Protein AF-A0A4Y2WYM3-F1 (afdb_monomer_lite)

Foldseek 3Di:
DVVLLQLLVLLPDPPDDPVSVVVNVVVCVVVVHDSVVRHHPCQVVDPVVVVVDQDDPDGDPPDDDDDDDDDDDDDDDDDDDDDDDDDDDDDDDDDDDDDDDDDDDDDDDDDDDDDDDDDPPPPPDPDDDPDDPVVDDPPDLLCVVVVDDDDCPDPVCVVPVPLVVLLSVQLSVLCVVCVVVLLVVLLVVLVVVLVVVLCVVCVPPPDVVVSVVVSVVSSVVSSVVSSCVVCVVSSVVSSVVSSVVSVVVVVD

pLDDT: mean 72.1, std 24.03, range [24.64, 97.12]

InterPro domains:
  IPR024557 CCR4-NOT transcription complex subunit 1, domain 4 [PF12842] (162-250)
  IPR032191 CCR4-NOT transcription complex subunit 1, CAF1-binding domain [PF16415] (1-49)
  IPR040398 CCR4-NOT transcription complex subunit 1 [PTHR13162] (1-250)

Radius of gyration: 33.93 Å; chains: 1; bounding box: 92×71×73 Å

Sequence (252 aa):
MGIMKVLCELHKEPDLKLNLKFEIEVLCKTLNIDINEVKPSGILKDQDRMLKIDSQLSPLPKHKEQQAIGPVNIQVPPQPALSNVVPPTPNPMANNVLHEESIPTLGSPPTTLSSGQIPPLCAAAPPQPHFAYGDINIGNTSQIAQHLNINNTLPLFQTHSQLKQFVRVAIERAVQEWLAPVVERSVKISLTTCEQIIKKDFALDPEEARMRASAHHMIRSLTAGMVMITCRDPLFVSIITNLRSAFLQAMR

Secondary structure (DSSP, 8-state):
-HHHHHHHHHHH-TTS-HHHHHHHHHHHHHTT--TTTS-----TT-HHHHHTSPPSSS-----------------------------------------------------------PPP----PPPPPSS-TTS--TT-GGGGGGG----TT-HHHHH-TTHHHHHHHHHHHHHHHHHHHHHHHHHHHHHHHHHHHHHHHTTT---HHHHHHHHHHHHHHHHHHHHHHHHHHHHHHHHHHHHHHHHHHHT-

Organism: Araneus ventricosus (NCBI:txid182803)

Structure (mmCIF, N/CA/C/O backbone):
data_AF-A0A4Y2WYM3-F1
#
_entry.id   AF-A0A4Y2WYM3-F1
#
loop_
_atom_site.group_PDB
_atom_site.id
_atom_site.type_symbol
_atom_site.label_atom_id
_atom_site.label_alt_id
_atom_site.label_comp_id
_atom_site.label_asym_id
_atom_site.label_entity_id
_atom_site.label_seq_id
_atom_site.pdbx_PDB_ins_code
_atom_site.Cartn_x
_atom_site.Cartn_y
_atom_site.Cartn_z
_atom_site.occupancy
_atom_site.B_iso_or_equiv
_atom_site.auth_seq_id
_atom_site.auth_comp_id
_atom_site.auth_asym_id
_atom_site.auth_atom_id
_atom_site.pdbx_PDB_model_num
ATOM 1 N N . MET A 1 1 ? 43.125 -17.494 -3.344 1.00 68.06 1 MET A N 1
ATOM 2 C CA . MET A 1 1 ? 43.692 -16.327 -4.064 1.00 68.06 1 MET A CA 1
ATOM 3 C C . MET A 1 1 ? 43.057 -16.014 -5.427 1.00 68.06 1 MET A C 1
ATOM 5 O O . MET A 1 1 ? 43.288 -14.918 -5.913 1.00 68.06 1 MET A O 1
ATOM 9 N N . GLY A 1 2 ? 42.270 -16.897 -6.067 1.00 79.06 2 GLY A N 1
ATOM 10 C CA . GLY A 1 2 ? 41.698 -16.618 -7.402 1.00 79.06 2 GLY A CA 1
ATOM 11 C C . GLY A 1 2 ? 40.801 -15.373 -7.463 1.00 79.06 2 GLY A C 1
ATOM 12 O O . GLY A 1 2 ? 40.998 -14.525 -8.324 1.00 79.06 2 GLY A O 1
ATOM 13 N N . ILE A 1 3 ? 39.900 -15.216 -6.489 1.00 85.44 3 ILE A N 1
ATOM 14 C CA . ILE A 1 3 ? 39.003 -14.052 -6.374 1.00 85.44 3 ILE A CA 1
ATOM 15 C C . ILE A 1 3 ? 39.805 -12.751 -6.209 1.00 85.44 3 ILE A C 1
ATOM 17 O O . ILE A 1 3 ? 39.566 -11.782 -6.921 1.00 85.44 3 ILE A O 1
ATOM 21 N N . MET A 1 4 ? 40.823 -12.751 -5.341 1.00 85.81 4 MET A N 1
ATOM 22 C CA . MET A 1 4 ? 41.673 -11.575 -5.110 1.00 85.81 4 MET A CA 1
ATOM 23 C C . MET A 1 4 ? 42.429 -11.134 -6.367 1.00 85.81 4 MET A C 1
ATOM 25 O O . MET A 1 4 ? 42.561 -9.939 -6.605 1.00 85.81 4 MET A O 1
ATOM 29 N N . LYS A 1 5 ? 42.877 -12.079 -7.206 1.00 83.31 5 LYS A N 1
ATOM 30 C CA . LYS A 1 5 ? 43.527 -11.753 -8.485 1.00 83.31 5 LYS A CA 1
ATOM 31 C C . LYS A 1 5 ? 42.584 -11.033 -9.447 1.00 83.31 5 LYS A C 1
ATOM 33 O O . LYS A 1 5 ? 43.023 -10.109 -10.122 1.00 83.31 5 LYS A O 1
ATOM 38 N N . VAL A 1 6 ? 41.309 -11.429 -9.479 1.00 86.38 6 VAL A N 1
ATOM 39 C CA . VAL A 1 6 ? 40.275 -10.775 -10.299 1.00 86.38 6 VAL A CA 1
ATOM 40 C C . VAL A 1 6 ? 39.943 -9.386 -9.750 1.00 86.38 6 VAL A C 1
ATOM 42 O O . VAL A 1 6 ? 39.881 -8.435 -10.518 1.00 86.38 6 VAL A O 1
ATOM 45 N N . LEU A 1 7 ? 39.801 -9.235 -8.429 1.00 86.25 7 LEU A N 1
ATOM 46 C CA . LEU A 1 7 ? 39.540 -7.931 -7.802 1.00 86.25 7 LEU A CA 1
ATOM 47 C C . LEU A 1 7 ? 40.695 -6.937 -8.007 1.00 86.25 7 LEU A C 1
ATOM 49 O O . LEU A 1 7 ? 40.453 -5.765 -8.284 1.00 86.25 7 LEU A O 1
ATOM 53 N N . CYS A 1 8 ? 41.946 -7.401 -7.942 1.00 84.75 8 CYS A N 1
ATOM 54 C CA . CYS A 1 8 ? 43.115 -6.566 -8.238 1.00 84.75 8 CYS A CA 1
ATOM 55 C C . CYS A 1 8 ? 43.193 -6.174 -9.720 1.00 84.75 8 CYS A C 1
ATOM 57 O O . CYS A 1 8 ? 43.665 -5.089 -10.048 1.00 84.75 8 CYS A O 1
ATOM 59 N N . GLU A 1 9 ? 42.744 -7.046 -10.625 1.00 86.62 9 GLU A N 1
ATOM 60 C CA . GLU A 1 9 ? 42.629 -6.727 -12.050 1.00 86.62 9 GLU A CA 1
ATOM 61 C C . GLU A 1 9 ? 41.543 -5.672 -12.288 1.00 86.62 9 GLU A C 1
ATOM 63 O O . GLU A 1 9 ? 41.786 -4.700 -12.994 1.00 86.62 9 GLU A O 1
ATOM 68 N N . LEU A 1 10 ? 40.403 -5.794 -11.603 1.00 86.75 10 LEU A N 1
ATOM 69 C CA . LEU A 1 10 ? 39.299 -4.840 -11.678 1.00 86.75 10 LEU A CA 1
ATOM 70 C C . LEU A 1 10 ? 39.701 -3.450 -11.152 1.00 86.75 10 LEU A C 1
ATOM 72 O O . LEU A 1 10 ? 39.354 -2.442 -11.759 1.00 86.75 10 LEU A O 1
ATOM 76 N N . HIS A 1 11 ? 40.483 -3.372 -10.067 1.00 84.44 11 HIS A N 1
ATOM 77 C CA . HIS A 1 11 ? 40.998 -2.100 -9.525 1.00 84.44 11 HIS A CA 1
ATOM 78 C C . HIS A 1 11 ? 41.882 -1.328 -10.522 1.00 84.44 11 HIS A C 1
ATOM 80 O O . HIS A 1 11 ? 41.837 -0.092 -10.565 1.00 84.44 11 HIS A O 1
ATOM 86 N N . LYS A 1 12 ? 42.635 -2.052 -11.363 1.00 83.75 12 LYS A N 1
ATOM 87 C CA . LYS A 1 12 ? 43.524 -1.480 -12.386 1.00 83.75 12 LYS A CA 1
ATOM 88 C C . LYS A 1 12 ? 42.781 -0.923 -13.599 1.00 83.75 12 LYS A C 1
ATOM 90 O O . LYS A 1 12 ? 43.373 -0.138 -14.336 1.00 83.75 12 LYS A O 1
ATOM 95 N N . GLU A 1 13 ? 41.510 -1.266 -13.791 1.00 85.62 13 GLU A N 1
ATOM 96 C CA . GLU A 1 13 ? 40.728 -0.736 -14.908 1.00 85.62 13 GLU A CA 1
ATOM 97 C C . GLU A 1 13 ? 40.442 0.768 -14.717 1.00 85.62 13 GLU A C 1
ATOM 99 O O . GLU A 1 13 ? 40.006 1.195 -13.637 1.00 85.62 13 GLU A O 1
ATOM 104 N N . PRO A 1 14 ? 40.710 1.610 -15.732 1.00 78.00 14 PRO A N 1
ATOM 105 C CA . PRO A 1 14 ? 40.587 3.063 -15.615 1.00 78.00 14 PRO A CA 1
ATOM 106 C C . PRO A 1 14 ? 39.132 3.515 -15.440 1.00 78.00 14 PRO A C 1
ATOM 108 O O . PRO A 1 14 ? 38.886 4.459 -14.694 1.00 78.00 14 PRO A O 1
ATOM 111 N N . ASP A 1 15 ? 38.180 2.789 -16.029 1.00 83.12 15 ASP A N 1
ATOM 112 C CA . ASP A 1 15 ? 36.754 3.141 -16.037 1.00 83.12 15 ASP A CA 1
ATOM 113 C C . ASP A 1 15 ? 35.967 2.617 -14.820 1.00 83.12 15 ASP A C 1
ATOM 115 O O . ASP A 1 15 ? 34.750 2.796 -14.722 1.00 83.12 15 ASP A O 1
ATOM 119 N N . LEU A 1 16 ? 36.632 1.970 -13.853 1.00 88.44 16 LEU A N 1
ATOM 120 C CA . LEU A 1 16 ? 35.953 1.477 -12.656 1.00 88.44 16 LEU A CA 1
ATOM 121 C C . LEU A 1 16 ? 35.579 2.635 -11.716 1.00 88.44 16 LEU A C 1
ATOM 123 O O . LEU A 1 16 ? 36.425 3.429 -11.298 1.00 88.44 16 LEU A O 1
ATOM 127 N N . LYS A 1 17 ? 34.304 2.673 -11.309 1.00 91.69 17 LYS A N 1
ATOM 128 C CA . LYS A 1 17 ? 33.755 3.656 -10.364 1.00 91.69 17 LYS A CA 1
ATOM 129 C C . LYS A 1 17 ? 34.601 3.748 -9.090 1.00 91.69 17 LYS A C 1
ATOM 131 O O . LYS A 1 17 ? 34.866 2.737 -8.441 1.00 91.69 17 LYS A O 1
ATOM 136 N N . LEU A 1 18 ? 34.935 4.973 -8.683 1.00 88.31 18 LEU A N 1
ATOM 137 C CA . LEU A 1 18 ? 35.850 5.245 -7.567 1.00 88.31 18 LEU A CA 1
ATOM 138 C C . LEU A 1 18 ? 35.428 4.571 -6.250 1.00 88.31 18 LEU A C 1
ATOM 140 O O . LEU A 1 18 ? 36.270 4.021 -5.546 1.00 88.31 18 LEU A O 1
ATOM 144 N N . ASN A 1 19 ? 34.123 4.526 -5.962 1.00 89.19 19 ASN A N 1
ATOM 145 C CA . ASN A 1 19 ? 33.591 3.836 -4.783 1.00 89.19 19 ASN A CA 1
ATOM 146 C C . ASN A 1 19 ? 33.983 2.350 -4.764 1.00 89.19 19 ASN A C 1
ATOM 148 O O . ASN A 1 19 ? 34.338 1.824 -3.720 1.00 89.19 19 ASN A O 1
ATOM 152 N N . LEU A 1 20 ? 33.955 1.681 -5.921 1.00 91.62 20 LEU A N 1
ATOM 153 C CA . LEU A 1 20 ? 34.312 0.266 -6.024 1.00 91.62 20 LEU A CA 1
ATOM 154 C C . LEU A 1 20 ? 35.823 0.058 -5.873 1.00 91.62 20 LEU A C 1
ATOM 156 O O . LEU A 1 20 ? 36.235 -0.910 -5.241 1.00 91.62 20 LEU A O 1
ATOM 160 N N . LYS A 1 21 ? 36.654 0.980 -6.382 1.00 90.44 21 LYS A N 1
ATOM 161 C CA . LYS A 1 21 ? 38.108 0.958 -6.132 1.00 90.44 21 LYS A CA 1
ATOM 162 C C . LYS A 1 21 ? 38.415 1.060 -4.639 1.00 90.44 21 LYS A C 1
ATOM 164 O O . LYS A 1 21 ? 39.226 0.290 -4.135 1.00 90.44 21 LYS A O 1
ATOM 169 N N . PHE A 1 22 ? 37.721 1.956 -3.940 1.00 92.69 22 PHE A N 1
ATOM 170 C CA . PHE A 1 22 ? 37.874 2.133 -2.501 1.00 92.69 22 PHE A CA 1
ATOM 171 C C . PHE A 1 22 ? 37.464 0.882 -1.711 1.00 92.69 22 PHE A C 1
ATOM 173 O O . PHE A 1 22 ? 38.223 0.433 -0.859 1.00 92.69 22 PHE A O 1
ATOM 180 N N . GLU A 1 23 ? 36.317 0.274 -2.026 1.00 93.75 23 GLU A N 1
ATOM 181 C CA . GLU A 1 23 ? 35.871 -0.978 -1.391 1.00 93.75 23 GLU A CA 1
ATOM 182 C C . GLU A 1 23 ? 36.898 -2.110 -1.565 1.00 93.75 23 GLU A C 1
ATOM 184 O O . GLU A 1 23 ? 37.211 -2.825 -0.613 1.00 93.75 23 GLU A O 1
ATOM 189 N N . ILE A 1 24 ? 37.486 -2.240 -2.762 1.00 91.25 24 ILE A N 1
ATOM 190 C CA . ILE A 1 24 ? 38.537 -3.234 -3.029 1.00 91.25 24 ILE A CA 1
ATOM 191 C C . ILE A 1 24 ? 39.794 -2.944 -2.193 1.00 91.25 24 ILE A C 1
ATOM 193 O O . ILE A 1 24 ? 40.375 -3.866 -1.622 1.00 91.25 24 ILE A O 1
ATOM 197 N N . GLU A 1 25 ? 40.207 -1.680 -2.072 1.00 90.25 25 GLU A N 1
ATOM 198 C CA . GLU A 1 25 ? 41.355 -1.294 -1.242 1.00 90.25 25 GLU A CA 1
ATOM 199 C C . GLU A 1 25 ? 41.121 -1.545 0.251 1.00 90.25 25 GLU A C 1
ATOM 201 O O . GLU A 1 25 ? 42.019 -2.035 0.940 1.00 90.25 25 GLU A O 1
ATOM 206 N N . VAL A 1 26 ? 39.925 -1.232 0.755 1.00 92.88 26 VAL A N 1
ATOM 207 C CA . VAL A 1 26 ? 39.542 -1.498 2.148 1.00 92.88 26 VAL A CA 1
ATOM 208 C C . VAL A 1 26 ? 39.558 -2.999 2.417 1.00 92.88 26 VAL A C 1
ATOM 210 O O . VAL A 1 26 ? 40.165 -3.427 3.396 1.00 92.88 26 VAL A O 1
ATOM 213 N N . LEU A 1 27 ? 38.991 -3.808 1.518 1.00 89.94 27 LEU A N 1
ATOM 214 C CA . LEU A 1 27 ? 38.993 -5.265 1.635 1.00 89.94 27 LEU A CA 1
ATOM 215 C C . LEU A 1 27 ? 40.417 -5.846 1.669 1.00 89.94 27 LEU A C 1
ATOM 217 O O . LEU A 1 27 ? 40.718 -6.686 2.518 1.00 89.94 27 LEU A O 1
ATOM 221 N N . CYS A 1 28 ? 41.305 -5.385 0.783 1.00 88.19 28 CYS A N 1
ATOM 222 C CA . CYS A 1 28 ? 42.712 -5.796 0.767 1.00 88.19 28 CYS A CA 1
ATOM 223 C C . CYS A 1 28 ? 43.429 -5.433 2.079 1.00 88.19 28 CYS A C 1
ATOM 225 O O . CYS A 1 28 ? 44.138 -6.273 2.635 1.00 88.19 28 CYS A O 1
ATOM 227 N N . LYS A 1 29 ? 43.175 -4.237 2.632 1.00 89.25 29 LYS A N 1
ATOM 228 C CA . LYS A 1 29 ? 43.705 -3.816 3.942 1.00 89.25 29 LYS A CA 1
ATOM 229 C C . LYS A 1 29 ? 43.178 -4.680 5.089 1.00 89.25 29 LYS A C 1
ATOM 231 O O . LYS A 1 29 ? 43.959 -5.081 5.945 1.00 89.25 29 LYS A O 1
ATOM 236 N N . THR A 1 30 ? 41.886 -5.012 5.103 1.00 90.94 30 THR A N 1
ATOM 237 C CA . THR A 1 30 ? 41.285 -5.882 6.131 1.00 90.94 30 THR A CA 1
ATOM 238 C C . THR A 1 30 ? 41.872 -7.293 6.111 1.00 90.94 30 THR A C 1
ATOM 240 O O . THR A 1 30 ? 42.049 -7.902 7.162 1.00 90.94 30 THR A O 1
ATOM 243 N N . LEU A 1 31 ? 42.197 -7.808 4.925 1.00 87.38 31 LEU A N 1
ATOM 244 C CA . LEU A 1 31 ? 42.792 -9.134 4.747 1.00 87.38 31 LEU A CA 1
ATOM 245 C C . LEU A 1 31 ? 44.325 -9.135 4.840 1.00 87.38 31 LEU A C 1
ATOM 247 O O . LEU A 1 31 ? 44.930 -10.196 4.701 1.00 87.38 31 LEU A O 1
ATOM 251 N N . ASN A 1 32 ? 44.939 -7.973 5.090 1.00 85.94 32 ASN A N 1
ATOM 252 C CA . ASN A 1 32 ? 46.386 -7.779 5.150 1.00 85.94 32 ASN A CA 1
ATOM 253 C C . ASN A 1 32 ? 47.110 -8.255 3.870 1.00 85.94 32 ASN A C 1
ATOM 255 O O . ASN A 1 32 ? 48.142 -8.920 3.937 1.00 85.94 32 ASN A O 1
ATOM 259 N N . ILE A 1 33 ? 46.526 -7.956 2.703 1.00 85.50 33 ILE A N 1
ATOM 260 C CA . ILE A 1 33 ? 47.058 -8.286 1.374 1.00 85.50 33 ILE A CA 1
ATOM 261 C C . ILE A 1 33 ? 47.417 -6.990 0.652 1.00 85.50 33 ILE A C 1
ATOM 263 O O . ILE A 1 33 ? 46.561 -6.125 0.456 1.00 85.50 33 ILE A O 1
ATOM 267 N N . ASP A 1 34 ? 48.654 -6.889 0.173 1.00 80.38 34 ASP A N 1
ATOM 268 C CA . ASP A 1 34 ? 49.071 -5.768 -0.658 1.00 80.38 34 ASP A CA 1
ATOM 269 C C . ASP A 1 34 ? 48.528 -5.905 -2.083 1.00 80.38 34 ASP A C 1
ATOM 271 O O . ASP A 1 34 ? 48.879 -6.813 -2.841 1.00 80.38 34 ASP A O 1
ATOM 275 N N . ILE A 1 35 ? 47.697 -4.942 -2.487 1.00 79.44 35 ILE A N 1
ATOM 276 C CA . ILE A 1 35 ? 47.094 -4.881 -3.830 1.00 79.44 35 ILE A CA 1
ATOM 277 C C . ILE A 1 35 ? 48.144 -4.831 -4.956 1.00 79.44 35 ILE A C 1
ATOM 279 O O . ILE A 1 35 ? 47.883 -5.237 -6.089 1.00 79.44 35 ILE A O 1
ATOM 283 N N . ASN A 1 36 ? 49.358 -4.379 -4.631 1.00 76.88 36 ASN A N 1
ATOM 284 C CA . ASN A 1 36 ? 50.493 -4.300 -5.547 1.00 76.88 36 ASN A CA 1
ATOM 285 C C . ASN A 1 36 ? 51.240 -5.637 -5.709 1.00 76.88 36 ASN A C 1
ATOM 287 O O . ASN A 1 36 ? 51.902 -5.839 -6.726 1.00 76.88 36 ASN A O 1
ATOM 291 N N . GLU A 1 37 ? 51.130 -6.555 -4.745 1.00 77.69 37 GLU A N 1
ATOM 292 C CA . GLU A 1 37 ? 51.835 -7.845 -4.749 1.00 77.69 37 GLU A CA 1
ATOM 293 C C . GLU A 1 37 ? 51.064 -8.924 -5.536 1.00 77.69 37 GLU A C 1
ATOM 295 O O . GLU A 1 37 ? 51.632 -9.881 -6.074 1.00 77.69 37 GLU A O 1
ATOM 300 N N . VAL A 1 38 ? 49.745 -8.755 -5.671 1.00 76.31 38 VAL A N 1
ATOM 301 C CA . VAL A 1 38 ? 48.881 -9.717 -6.357 1.00 76.31 38 VAL A CA 1
ATOM 302 C C . VAL A 1 38 ? 49.035 -9.607 -7.879 1.00 76.31 38 VAL A C 1
ATOM 304 O O . VAL A 1 38 ? 48.613 -8.641 -8.521 1.00 76.31 38 VAL A O 1
ATOM 307 N N . LYS A 1 39 ? 49.597 -10.656 -8.493 1.00 72.75 39 LYS A N 1
ATOM 308 C CA . LYS A 1 39 ? 49.697 -10.770 -9.958 1.00 72.75 39 LYS A CA 1
ATOM 309 C C . LYS A 1 39 ? 48.296 -10.883 -10.597 1.00 72.75 39 LYS A C 1
ATOM 311 O O . LYS A 1 39 ? 47.583 -11.839 -10.268 1.00 72.75 39 LYS A O 1
ATOM 316 N N . PRO A 1 40 ? 47.910 -9.967 -11.512 1.00 73.31 40 PRO A N 1
ATOM 317 C CA . PRO A 1 40 ? 46.628 -10.030 -12.214 1.00 73.31 40 PRO A CA 1
ATOM 318 C C . PRO A 1 40 ? 46.583 -11.269 -13.112 1.00 73.31 40 PRO A C 1
ATOM 320 O O . PRO A 1 40 ? 47.616 -11.715 -13.613 1.00 73.31 40 PRO A O 1
ATOM 323 N N . SER A 1 41 ? 45.397 -11.852 -13.282 1.00 66.12 41 SER A N 1
ATOM 324 C CA . SER A 1 41 ? 45.252 -13.141 -13.966 1.00 66.12 41 SER A CA 1
ATOM 325 C C . SER A 1 41 ? 44.820 -13.014 -15.432 1.00 66.12 41 SER A C 1
ATOM 327 O O . SER A 1 41 ? 44.709 -14.041 -16.097 1.00 66.12 41 SER A O 1
ATOM 329 N N . GLY A 1 42 ? 44.593 -11.794 -15.932 1.00 71.62 42 GLY A N 1
ATOM 330 C CA . GLY A 1 42 ? 44.177 -11.516 -17.310 1.00 71.62 42 GLY A CA 1
ATOM 331 C C . GLY A 1 42 ? 42.760 -11.998 -17.626 1.00 71.62 42 GLY A C 1
ATOM 332 O O . GLY A 1 42 ? 42.423 -12.178 -18.792 1.00 71.62 42 GLY A O 1
ATOM 333 N N . ILE A 1 43 ? 41.951 -12.263 -16.598 1.00 76.75 43 ILE A N 1
ATOM 334 C CA . ILE A 1 43 ? 40.642 -12.911 -16.738 1.00 76.75 43 ILE A CA 1
ATOM 335 C C . ILE A 1 43 ? 39.617 -11.945 -17.336 1.00 76.75 43 ILE A C 1
ATOM 337 O O . ILE A 1 43 ? 38.721 -12.390 -18.045 1.00 76.75 43 ILE A O 1
ATOM 341 N N . LEU A 1 44 ? 39.753 -10.638 -17.093 1.00 74.12 44 LEU A N 1
ATOM 342 C CA . LEU A 1 44 ? 38.819 -9.633 -17.607 1.00 74.12 44 LEU A CA 1
ATOM 343 C C . LEU A 1 44 ? 39.006 -9.377 -19.109 1.00 74.12 44 LEU A C 1
ATOM 345 O O . LEU A 1 44 ? 38.086 -8.909 -19.771 1.00 74.12 44 LEU A O 1
ATOM 349 N N . LYS A 1 45 ? 40.186 -9.697 -19.654 1.00 75.75 45 LYS A N 1
ATOM 350 C CA . LYS A 1 45 ? 40.532 -9.482 -21.070 1.00 75.75 45 LYS A CA 1
ATOM 351 C C . LYS A 1 45 ? 40.239 -10.690 -21.961 1.00 75.75 45 LYS A C 1
ATOM 353 O O . LYS A 1 45 ? 40.324 -10.582 -23.181 1.00 75.75 45 LYS A O 1
ATOM 358 N N . ASP A 1 46 ? 39.907 -11.831 -21.366 1.00 81.88 46 ASP A N 1
ATOM 359 C CA . ASP A 1 46 ? 39.617 -13.069 -22.082 1.00 81.88 46 ASP A CA 1
ATOM 360 C C . ASP A 1 46 ? 38.126 -13.139 -22.460 1.00 81.88 46 ASP A C 1
ATOM 362 O O . ASP A 1 46 ? 37.261 -13.520 -21.665 1.00 81.88 46 ASP A O 1
ATOM 366 N N . GLN A 1 47 ? 37.826 -12.736 -23.697 1.00 69.00 47 GLN A N 1
ATOM 367 C CA . GLN A 1 47 ? 36.460 -12.667 -24.221 1.00 69.00 47 GLN A CA 1
ATOM 368 C C . GLN A 1 47 ? 35.815 -14.055 -24.391 1.00 69.00 47 GLN A C 1
ATOM 370 O O . GLN A 1 47 ? 34.608 -14.197 -24.202 1.00 69.00 47 GLN A O 1
ATOM 375 N N . ASP A 1 48 ? 36.605 -15.091 -24.688 1.00 76.06 48 ASP A N 1
ATOM 376 C CA . ASP A 1 48 ? 36.113 -16.462 -24.879 1.00 76.06 48 ASP A CA 1
ATOM 377 C C . ASP A 1 48 ? 35.664 -17.079 -23.548 1.00 76.06 48 ASP A C 1
ATOM 379 O O . ASP A 1 48 ? 34.628 -17.744 -23.457 1.00 76.06 48 ASP A O 1
ATOM 383 N N . ARG A 1 49 ? 36.393 -16.778 -22.468 1.00 76.50 49 ARG A N 1
ATOM 384 C CA . ARG A 1 49 ? 35.998 -17.184 -21.117 1.00 76.50 49 ARG A CA 1
ATOM 385 C C . ARG A 1 49 ? 34.769 -16.441 -20.621 1.00 76.50 49 ARG A C 1
ATOM 387 O O . ARG A 1 49 ? 33.944 -17.065 -19.962 1.00 76.50 49 ARG A O 1
ATOM 394 N N . MET A 1 50 ? 34.608 -15.163 -20.961 1.00 68.25 50 MET A N 1
ATOM 395 C CA . MET A 1 50 ? 33.425 -14.385 -20.581 1.00 68.25 50 MET A CA 1
ATOM 396 C C . MET A 1 50 ? 32.126 -14.998 -21.127 1.00 68.25 50 MET A C 1
ATOM 398 O O . MET A 1 50 ? 31.124 -15.039 -20.419 1.00 68.25 50 MET A O 1
ATOM 402 N N . LEU A 1 51 ? 32.161 -15.547 -22.346 1.00 74.38 51 LEU A N 1
ATOM 403 C CA . LEU A 1 51 ? 31.012 -16.200 -22.987 1.00 74.38 51 LEU A CA 1
ATOM 404 C C . LEU A 1 51 ? 30.644 -17.560 -22.366 1.00 74.38 51 LEU A C 1
ATOM 406 O O . LEU A 1 51 ? 29.523 -18.032 -22.540 1.00 74.38 51 LEU A O 1
ATOM 410 N N . LYS A 1 52 ? 31.575 -18.192 -21.641 1.00 79.56 52 LYS A N 1
ATOM 411 C CA . LYS A 1 52 ? 31.405 -19.521 -21.026 1.00 79.56 52 LYS A CA 1
ATOM 412 C C . LYS A 1 52 ? 31.001 -19.469 -19.550 1.00 79.56 52 LYS A C 1
ATOM 414 O O . LYS A 1 52 ? 30.782 -20.520 -18.954 1.00 79.56 52 LYS A O 1
ATOM 419 N N . ILE A 1 53 ? 30.946 -18.284 -18.939 1.00 80.62 53 ILE A N 1
ATOM 420 C CA . ILE A 1 53 ? 30.588 -18.137 -17.524 1.00 80.62 53 ILE A CA 1
ATOM 421 C C . ILE A 1 53 ? 29.066 -18.216 -17.374 1.00 80.62 53 ILE A C 1
ATOM 423 O O . ILE A 1 53 ? 28.333 -17.383 -17.904 1.00 80.62 53 ILE A O 1
ATOM 427 N N . ASP A 1 54 ? 28.597 -19.202 -16.606 1.00 73.94 54 ASP A N 1
ATOM 428 C CA . ASP A 1 54 ? 27.191 -19.304 -16.226 1.00 73.94 54 ASP A CA 1
ATOM 429 C C . ASP A 1 54 ? 26.788 -18.108 -15.358 1.00 73.94 54 ASP A C 1
ATOM 431 O O . ASP A 1 54 ? 27.394 -17.816 -14.322 1.00 73.94 54 ASP A O 1
ATOM 435 N N . SER A 1 55 ? 25.736 -17.411 -15.778 1.00 72.12 55 SER A N 1
ATOM 436 C CA . SER A 1 55 ? 25.251 -16.247 -15.051 1.00 72.12 55 SER A CA 1
ATOM 437 C C . SER A 1 55 ? 24.558 -16.662 -13.751 1.00 72.12 55 SER A C 1
ATOM 439 O O . SER A 1 55 ? 23.559 -17.379 -13.766 1.00 72.12 55 SER A O 1
ATOM 441 N N . GLN A 1 56 ? 25.086 -16.195 -12.617 1.00 76.25 56 GLN A N 1
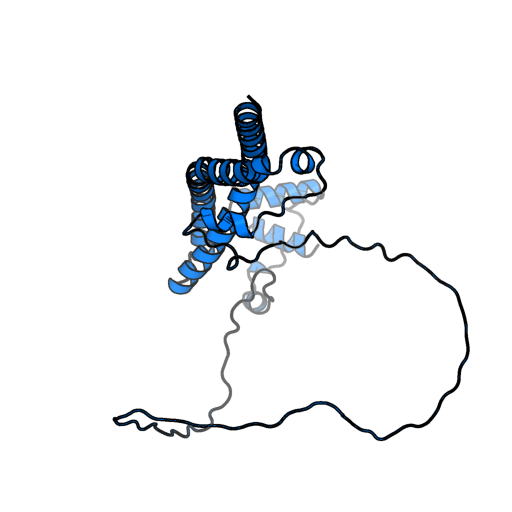ATOM 442 C CA . GLN A 1 56 ? 24.640 -16.617 -11.281 1.00 76.25 56 GLN A CA 1
ATOM 443 C C . GLN A 1 56 ? 23.579 -15.713 -10.646 1.00 76.25 56 GLN A C 1
ATOM 445 O O . GLN A 1 56 ? 22.940 -16.104 -9.675 1.00 76.25 56 GLN A O 1
ATOM 450 N N . LEU A 1 57 ? 23.385 -14.508 -11.184 1.00 68.12 57 LEU A N 1
ATOM 451 C CA . LEU A 1 57 ? 22.441 -13.520 -10.649 1.00 68.12 57 LEU A CA 1
ATOM 452 C C . LEU A 1 57 ? 21.205 -13.352 -11.551 1.00 68.12 57 LEU A C 1
ATOM 454 O O . LEU A 1 57 ? 20.184 -12.838 -11.097 1.00 68.12 57 LEU A O 1
ATOM 458 N N . SER A 1 58 ? 21.267 -13.790 -12.820 1.00 54.06 58 SER A N 1
ATOM 459 C CA . SER A 1 58 ? 20.132 -13.837 -13.767 1.00 54.06 58 SER A CA 1
ATOM 460 C C . SER A 1 58 ? 20.502 -14.684 -14.995 1.00 54.06 58 SER A C 1
ATOM 462 O O . SER A 1 58 ? 21.521 -14.379 -15.606 1.00 54.06 58 SER A O 1
ATOM 464 N N . PRO A 1 59 ? 19.740 -15.696 -15.440 1.00 52.91 59 PRO A N 1
ATOM 465 C CA . PRO A 1 59 ? 20.103 -16.428 -16.653 1.00 52.91 59 PRO A CA 1
ATOM 466 C C . PRO A 1 59 ? 20.057 -15.503 -17.883 1.00 52.91 59 PRO A C 1
ATOM 468 O O . PRO A 1 59 ? 19.019 -14.914 -18.182 1.00 52.91 59 PRO A O 1
ATOM 471 N N . LEU A 1 60 ? 21.177 -15.387 -18.607 1.00 49.22 60 LEU A N 1
ATOM 472 C CA . LEU A 1 60 ? 21.187 -14.792 -19.946 1.00 49.22 60 LEU A CA 1
ATOM 473 C C . LEU A 1 60 ? 20.337 -15.676 -20.883 1.00 49.22 60 LEU A C 1
ATOM 475 O O . LEU A 1 60 ? 20.433 -16.907 -20.796 1.00 49.22 60 LEU A O 1
ATOM 479 N N . PRO A 1 61 ? 19.534 -15.109 -21.802 1.00 46.44 61 PRO A N 1
ATOM 480 C CA . PRO A 1 61 ? 18.832 -15.898 -22.805 1.00 46.44 61 PRO A CA 1
ATOM 481 C C . PRO A 1 61 ? 19.862 -16.630 -23.669 1.00 46.44 61 PRO A C 1
ATOM 483 O O . PRO A 1 61 ? 20.651 -16.002 -24.373 1.00 46.44 61 PRO A O 1
ATOM 486 N N . LYS A 1 62 ? 19.879 -17.964 -23.610 1.00 44.09 62 LYS A N 1
ATOM 487 C CA . LYS A 1 62 ? 20.713 -18.777 -24.499 1.00 44.09 62 LYS A CA 1
ATOM 488 C C . LYS A 1 62 ? 20.284 -18.506 -25.941 1.00 44.09 62 LYS A C 1
ATOM 490 O O . LYS A 1 62 ? 19.148 -18.801 -26.312 1.00 44.09 62 LYS A O 1
ATOM 495 N N . HIS A 1 63 ? 21.197 -17.959 -26.738 1.00 41.00 63 HIS A N 1
ATOM 496 C CA . HIS A 1 63 ? 21.072 -17.896 -28.188 1.00 41.00 63 HIS A CA 1
ATOM 497 C C . HIS A 1 63 ? 20.951 -19.342 -28.695 1.00 41.00 63 HIS A C 1
ATOM 499 O O . HIS A 1 63 ? 21.886 -20.133 -28.570 1.00 41.00 63 HIS A O 1
ATOM 505 N N . LYS A 1 64 ? 19.761 -19.729 -29.173 1.00 33.28 64 LYS A N 1
ATOM 506 C CA . LYS A 1 64 ? 19.567 -20.997 -29.880 1.00 33.28 64 LYS A CA 1
ATOM 507 C C . LYS A 1 64 ? 20.229 -20.855 -31.243 1.00 33.28 64 LYS A C 1
ATOM 509 O O . LYS A 1 64 ? 19.654 -20.236 -32.133 1.00 33.28 64 LYS A O 1
ATOM 514 N N . GLU A 1 65 ? 21.410 -21.436 -31.398 1.00 32.25 65 GLU A N 1
ATOM 515 C CA . GLU A 1 65 ? 21.946 -21.718 -32.722 1.00 32.25 65 GLU A CA 1
ATOM 516 C C . GLU A 1 65 ? 21.328 -23.021 -33.255 1.00 32.25 65 GLU A C 1
ATOM 518 O O . GLU A 1 65 ? 21.206 -24.027 -32.555 1.00 32.25 65 GLU A O 1
ATOM 523 N N . GLN A 1 66 ? 20.847 -22.902 -34.487 1.00 32.53 66 GLN A N 1
ATOM 524 C CA . GLN A 1 66 ? 20.102 -23.815 -35.347 1.00 32.53 66 GLN A CA 1
ATOM 525 C C . GLN A 1 66 ? 20.502 -25.305 -35.288 1.00 32.53 66 GLN A C 1
ATOM 527 O O . GLN A 1 66 ? 21.674 -25.637 -35.438 1.00 32.53 66 GLN A O 1
ATOM 532 N N . GLN A 1 67 ? 19.512 -26.212 -35.305 1.00 28.59 67 GLN A N 1
ATOM 533 C CA . GLN A 1 67 ? 19.613 -27.433 -36.117 1.00 28.59 67 GLN A CA 1
ATOM 534 C C . GLN A 1 67 ? 18.246 -27.953 -36.606 1.00 28.59 67 GLN A C 1
ATOM 536 O O . GLN A 1 67 ? 17.339 -28.215 -35.824 1.00 28.59 67 GLN A O 1
ATOM 541 N N . ALA A 1 68 ? 18.207 -28.129 -37.931 1.00 29.84 68 ALA A N 1
ATOM 542 C CA . ALA A 1 68 ? 17.352 -28.967 -38.775 1.00 29.84 68 ALA A CA 1
ATOM 543 C C . ALA A 1 68 ? 15.883 -28.571 -39.055 1.00 29.84 68 ALA A C 1
ATOM 545 O O . ALA A 1 68 ? 15.031 -28.417 -38.189 1.00 29.84 68 ALA A O 1
ATOM 546 N N . ILE A 1 69 ? 15.636 -28.468 -40.361 1.00 35.66 69 ILE A N 1
ATOM 547 C CA . ILE A 1 69 ? 14.418 -28.118 -41.090 1.00 35.66 69 ILE A CA 1
ATOM 548 C C . ILE A 1 69 ? 13.617 -29.412 -41.335 1.00 35.66 69 ILE A C 1
ATOM 550 O O . ILE A 1 69 ? 14.203 -30.415 -41.735 1.00 35.66 69 ILE A O 1
ATOM 554 N N . GLY A 1 70 ? 12.292 -29.385 -41.159 1.00 32.00 70 GLY A N 1
ATOM 555 C CA . GLY A 1 70 ? 11.360 -30.451 -41.560 1.00 32.00 70 GLY A CA 1
ATOM 556 C C . GLY A 1 70 ? 9.972 -29.858 -41.857 1.00 32.00 70 GLY A C 1
ATOM 557 O O . GLY A 1 70 ? 9.612 -28.869 -41.219 1.00 32.00 70 GLY A O 1
ATOM 558 N N . PRO A 1 71 ? 9.227 -30.353 -42.866 1.00 35.22 71 PRO A N 1
ATOM 559 C CA . PRO A 1 71 ? 8.266 -29.536 -43.598 1.00 35.22 71 PRO A CA 1
ATOM 560 C C . PRO A 1 71 ? 6.929 -29.317 -42.883 1.00 35.22 71 PRO A C 1
ATOM 562 O O . PRO A 1 71 ? 6.375 -30.178 -42.206 1.00 35.22 71 PRO A O 1
ATOM 565 N N . VAL A 1 72 ? 6.423 -28.115 -43.134 1.00 27.53 72 VAL A N 1
ATOM 566 C CA . VAL A 1 72 ? 5.111 -27.561 -42.811 1.00 27.53 72 VAL A CA 1
ATOM 567 C C . VAL A 1 72 ? 3.996 -28.329 -43.537 1.00 27.53 72 VAL A C 1
ATOM 569 O O . VAL A 1 72 ? 4.026 -28.431 -44.761 1.00 27.53 72 VAL A O 1
ATOM 572 N N . ASN A 1 73 ? 2.977 -28.792 -42.802 1.00 28.83 73 ASN A N 1
ATOM 573 C CA . ASN A 1 73 ? 1.661 -29.117 -43.360 1.00 28.83 73 ASN A CA 1
ATOM 574 C C . ASN A 1 73 ? 0.639 -28.097 -42.833 1.00 28.83 73 ASN A C 1
ATOM 576 O O . ASN A 1 73 ? 0.379 -28.027 -41.632 1.00 28.83 73 ASN A O 1
ATOM 580 N N . ILE A 1 74 ? 0.118 -27.267 -43.737 1.00 29.89 74 ILE A N 1
ATOM 581 C CA . ILE A 1 74 ? -0.882 -26.226 -43.476 1.00 29.89 74 ILE A CA 1
ATOM 582 C C . ILE A 1 74 ? -2.263 -26.861 -43.609 1.00 29.89 74 ILE A C 1
ATOM 584 O O . ILE A 1 74 ? -2.604 -27.347 -44.685 1.00 29.89 74 ILE A O 1
ATOM 588 N N . GLN A 1 75 ? -3.088 -26.788 -42.562 1.00 29.34 75 GLN A N 1
ATOM 589 C CA . GLN A 1 75 ? -4.527 -27.006 -42.695 1.00 29.34 75 GLN A CA 1
ATOM 590 C C . GLN A 1 75 ? -5.295 -25.786 -42.177 1.00 29.34 75 GLN A C 1
ATOM 592 O O . GLN A 1 75 ? -5.177 -25.378 -41.024 1.00 29.34 75 GLN A O 1
ATOM 597 N N . VAL A 1 76 ? -6.026 -25.182 -43.112 1.00 33.81 76 VAL A N 1
ATOM 598 C CA . VAL A 1 76 ? -6.811 -23.943 -43.033 1.00 33.81 76 VAL A CA 1
ATOM 599 C C . VAL A 1 76 ? -8.144 -24.187 -42.299 1.00 33.81 76 VAL A C 1
ATOM 601 O O . VAL A 1 76 ? -8.758 -25.229 -42.532 1.00 33.81 76 VAL A O 1
ATOM 604 N N . PRO A 1 77 ? -8.646 -23.251 -41.468 1.00 33.66 77 PRO A N 1
ATOM 605 C CA . PRO A 1 77 ? -9.986 -23.328 -40.883 1.00 33.66 77 PRO A CA 1
ATOM 606 C C . PRO A 1 77 ? -11.050 -22.651 -41.772 1.00 33.66 77 PRO A C 1
ATOM 608 O O . PRO A 1 77 ? -10.784 -21.576 -42.313 1.00 33.66 77 PRO A O 1
ATOM 611 N N . PRO A 1 78 ? -12.283 -23.188 -41.850 1.00 33.84 78 PRO A N 1
ATOM 612 C CA . PRO A 1 78 ? -13.440 -22.412 -42.290 1.00 33.84 78 PRO A CA 1
ATOM 613 C C . PRO A 1 78 ? -14.519 -22.268 -41.194 1.00 33.84 78 PRO A C 1
ATOM 615 O O . PRO A 1 78 ? -14.997 -23.245 -40.626 1.00 33.84 78 PRO A O 1
ATOM 618 N N . GLN A 1 79 ? -14.936 -21.024 -40.943 1.00 33.56 79 GLN A N 1
ATOM 619 C CA . GLN A 1 79 ? -16.314 -20.639 -40.561 1.00 33.56 79 GLN A CA 1
ATOM 620 C C . GLN A 1 79 ? -17.191 -20.618 -41.845 1.00 33.56 79 GLN A C 1
ATOM 622 O O . GLN A 1 79 ? -16.571 -20.481 -42.906 1.00 33.56 79 GLN A O 1
ATOM 627 N N . PRO A 1 80 ? -18.559 -20.696 -41.843 1.00 38.34 80 PRO A N 1
ATOM 628 C CA . PRO A 1 80 ? -19.478 -19.806 -41.085 1.00 38.34 80 PRO A CA 1
ATOM 629 C C . PRO A 1 80 ? -20.932 -20.305 -40.749 1.00 38.34 80 PRO A C 1
ATOM 631 O O . PRO A 1 80 ? -21.354 -21.378 -41.158 1.00 38.34 80 PRO A O 1
ATOM 634 N N . ALA A 1 81 ? -21.702 -19.415 -40.079 1.00 26.16 81 ALA A N 1
ATOM 635 C CA . ALA A 1 81 ? -23.158 -19.116 -40.207 1.00 26.16 81 ALA A CA 1
ATOM 636 C C . ALA A 1 81 ? -24.254 -19.723 -39.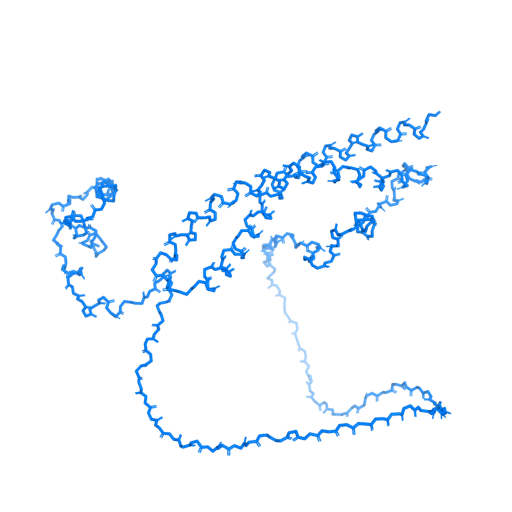263 1.00 26.16 81 ALA A C 1
ATOM 638 O O . ALA A 1 81 ? -24.615 -20.887 -39.351 1.00 26.16 81 ALA A O 1
ATOM 639 N N . LEU A 1 82 ? -24.825 -18.824 -38.428 1.00 26.88 82 LEU A N 1
ATOM 640 C CA . LEU A 1 82 ? -26.245 -18.416 -38.202 1.00 26.88 82 LEU A CA 1
ATOM 641 C C . LEU A 1 82 ? -27.422 -19.415 -37.949 1.00 26.88 82 LEU A C 1
ATOM 643 O O . LEU A 1 82 ? -27.775 -20.210 -38.811 1.00 26.88 82 LEU A O 1
ATOM 647 N N . SER A 1 83 ? -28.143 -19.140 -36.833 1.00 26.31 83 SER A N 1
ATOM 648 C CA . SER A 1 83 ? -29.626 -19.095 -36.633 1.00 26.31 83 SER A CA 1
ATOM 649 C C . SER A 1 83 ? -30.368 -20.135 -35.738 1.00 26.31 83 SER A C 1
ATOM 651 O O . SER A 1 83 ? -30.578 -21.274 -36.125 1.00 26.31 83 SER A O 1
ATOM 653 N N . ASN A 1 84 ? -30.924 -19.604 -34.624 1.00 26.09 84 ASN A N 1
ATOM 654 C CA . ASN A 1 84 ? -32.324 -19.674 -34.111 1.00 26.09 84 ASN A CA 1
ATOM 655 C C . ASN A 1 84 ? -32.927 -20.846 -33.253 1.00 26.09 84 ASN A C 1
ATOM 657 O O . ASN A 1 84 ? -33.137 -21.943 -33.744 1.00 26.09 84 ASN A O 1
ATOM 661 N N . VAL A 1 85 ? -33.422 -20.458 -32.042 1.00 30.11 85 VAL A N 1
ATOM 662 C CA . VAL A 1 85 ? -34.751 -20.734 -31.377 1.00 30.11 85 VAL A CA 1
ATOM 663 C C . VAL A 1 85 ? -34.986 -21.968 -30.432 1.00 30.11 85 VAL A C 1
ATOM 665 O O . VAL A 1 85 ? -35.181 -23.078 -30.897 1.00 30.11 85 VAL A O 1
ATOM 668 N N . VAL A 1 86 ? -35.009 -21.701 -29.097 1.00 31.80 86 VAL A N 1
ATOM 669 C CA . VAL A 1 86 ? -35.976 -21.949 -27.946 1.00 31.80 86 VAL A CA 1
ATOM 670 C C . VAL A 1 86 ? -36.803 -23.289 -27.770 1.00 31.80 86 VAL A C 1
ATOM 672 O O . VAL A 1 86 ? -37.162 -23.890 -28.774 1.00 31.80 86 VAL A O 1
ATOM 675 N N . PRO A 1 87 ? -37.147 -23.754 -26.514 1.00 43.16 87 PRO A N 1
ATOM 676 C CA . PRO A 1 87 ? -37.473 -25.154 -26.088 1.00 43.16 87 PRO A CA 1
ATOM 677 C C . PRO A 1 87 ? -38.985 -25.436 -25.772 1.00 43.16 87 PRO A C 1
ATOM 679 O O . PRO A 1 87 ? -39.786 -24.543 -26.062 1.00 43.16 87 PRO A O 1
ATOM 682 N N . PRO A 1 88 ? -39.436 -26.619 -25.225 1.00 42.94 88 PRO A N 1
ATOM 683 C CA . PRO A 1 88 ? -39.435 -26.963 -23.765 1.00 42.94 88 PRO A CA 1
ATOM 684 C C . PRO A 1 88 ? -39.328 -28.487 -23.352 1.00 42.94 88 PRO A C 1
ATOM 686 O O . PRO A 1 88 ? -39.238 -29.373 -24.192 1.00 42.94 88 PRO A O 1
ATOM 689 N N . THR A 1 89 ? -39.313 -28.733 -22.022 1.00 35.06 89 THR A N 1
ATOM 690 C CA . THR A 1 89 ? -39.230 -29.935 -21.107 1.00 35.06 89 THR A CA 1
ATOM 691 C C . THR A 1 89 ? -40.320 -31.049 -21.264 1.00 35.06 89 THR A C 1
ATOM 693 O O . THR A 1 89 ? -41.179 -30.814 -22.110 1.00 35.06 89 THR A O 1
ATOM 696 N N . PRO A 1 90 ? -40.407 -32.209 -20.505 1.00 41.47 90 PRO A N 1
ATOM 697 C CA . PRO A 1 90 ? -39.930 -32.544 -19.124 1.00 41.47 90 PRO A CA 1
ATOM 698 C C . PRO A 1 90 ? -39.458 -34.005 -18.755 1.00 41.47 90 PRO A C 1
ATOM 700 O O . PRO A 1 90 ? -39.599 -34.961 -19.507 1.00 41.47 90 PRO A O 1
ATOM 703 N N . ASN A 1 91 ? -38.927 -34.117 -17.520 1.00 33.97 91 ASN A N 1
ATOM 704 C CA . ASN A 1 91 ? -38.585 -35.257 -16.613 1.00 33.97 91 ASN A CA 1
ATOM 705 C C . ASN A 1 91 ? -39.651 -36.395 -16.460 1.00 33.97 91 ASN A C 1
ATOM 707 O O . ASN A 1 91 ? -40.797 -36.111 -16.811 1.00 33.97 91 ASN A O 1
ATOM 711 N N . PRO A 1 92 ? -39.378 -37.615 -15.874 1.00 38.88 92 PRO A N 1
ATOM 712 C CA . PRO A 1 92 ? -38.902 -37.801 -14.470 1.00 38.88 92 PRO A CA 1
ATOM 713 C C . PRO A 1 92 ? -38.082 -39.066 -14.028 1.00 38.88 92 PRO A C 1
ATOM 715 O O . PRO A 1 92 ? -38.227 -40.157 -14.557 1.00 38.88 92 PRO A O 1
ATOM 718 N N . MET A 1 93 ? -37.292 -38.865 -12.950 1.00 27.38 93 MET A N 1
ATOM 719 C CA . MET A 1 93 ? -37.129 -39.645 -11.686 1.00 27.38 93 MET A CA 1
ATOM 720 C C . MET A 1 93 ? -36.670 -41.130 -11.655 1.00 27.38 93 MET A C 1
ATOM 722 O O . MET A 1 93 ? -37.405 -42.004 -12.091 1.00 27.38 93 MET A O 1
ATOM 726 N N . ALA A 1 94 ? -35.553 -41.417 -10.949 1.00 27.64 94 ALA A N 1
ATOM 727 C CA . ALA A 1 94 ? -35.418 -42.439 -9.880 1.00 27.64 94 ALA A CA 1
ATOM 728 C C . ALA A 1 94 ? -34.008 -42.438 -9.223 1.00 27.64 94 ALA A C 1
ATOM 730 O O . ALA A 1 94 ? -33.025 -42.016 -9.822 1.00 27.64 94 ALA A O 1
ATOM 731 N N . ASN A 1 95 ? -33.970 -42.881 -7.964 1.00 27.11 95 ASN A N 1
ATOM 732 C CA . ASN A 1 95 ? -32.973 -42.677 -6.903 1.00 27.11 95 ASN A CA 1
ATOM 733 C C . ASN A 1 95 ? -31.828 -43.716 -6.813 1.00 27.11 95 ASN A C 1
ATOM 735 O O . ASN A 1 95 ? -31.962 -44.833 -7.298 1.00 27.11 95 ASN A O 1
ATOM 739 N N . ASN A 1 96 ? -30.852 -43.360 -5.956 1.00 28.08 96 ASN A N 1
ATOM 740 C CA . ASN A 1 96 ? -30.011 -44.195 -5.066 1.00 28.08 96 ASN A CA 1
ATOM 741 C C . ASN A 1 96 ? -28.775 -44.906 -5.667 1.00 28.08 96 ASN A C 1
ATOM 743 O O . ASN A 1 96 ? -28.901 -45.694 -6.587 1.00 28.08 96 ASN A O 1
ATOM 747 N N . VAL A 1 97 ? -27.532 -44.562 -5.274 1.00 27.23 97 VAL A N 1
ATOM 748 C CA . VAL A 1 97 ? -26.810 -44.779 -3.982 1.00 27.23 97 VAL A CA 1
ATOM 749 C C . VAL A 1 97 ? -26.060 -46.127 -3.965 1.00 27.23 97 VAL A C 1
ATOM 751 O O . VAL A 1 97 ? -26.690 -47.173 -3.949 1.00 27.23 97 VAL A O 1
ATOM 754 N N . LEU A 1 98 ? -24.719 -46.016 -3.890 1.00 26.38 98 LEU A N 1
ATOM 755 C CA . LEU A 1 98 ? -23.698 -46.939 -3.343 1.00 26.38 98 LEU A CA 1
ATOM 756 C C . LEU A 1 98 ? -23.599 -48.372 -3.908 1.00 26.38 98 LEU A C 1
ATOM 758 O O . LEU A 1 98 ? -24.465 -49.189 -3.638 1.00 26.38 98 LEU A O 1
ATOM 762 N N . HIS A 1 99 ? -22.470 -48.713 -4.545 1.00 30.06 99 HIS A N 1
ATOM 763 C CA . HIS A 1 99 ? -21.426 -49.609 -3.998 1.00 30.06 99 HIS A CA 1
ATOM 764 C C . HIS A 1 99 ? -20.362 -49.920 -5.069 1.00 30.06 99 HIS A C 1
ATOM 766 O O . HIS A 1 99 ? -20.686 -50.315 -6.185 1.00 30.06 99 HIS A O 1
ATOM 772 N N . GLU A 1 100 ? -19.094 -49.752 -4.700 1.00 27.52 100 GLU A N 1
ATOM 773 C CA . GLU A 1 100 ? -17.910 -50.192 -5.441 1.00 27.52 100 GLU A CA 1
ATOM 774 C C . GLU A 1 100 ? -17.474 -51.536 -4.835 1.00 27.52 100 GLU A C 1
ATOM 776 O O . GLU A 1 100 ? -17.292 -51.630 -3.620 1.00 27.52 100 GLU A O 1
ATOM 781 N N . GLU A 1 101 ? -17.373 -52.589 -5.652 1.00 24.64 101 GLU A N 1
ATOM 782 C CA . GLU A 1 101 ? -17.056 -53.954 -5.218 1.00 24.64 101 GLU A CA 1
ATOM 783 C C . GLU A 1 101 ? -15.853 -54.515 -6.004 1.00 24.64 101 GLU A C 1
ATOM 785 O O . GLU A 1 101 ? -15.951 -54.709 -7.210 1.00 24.64 101 GLU A O 1
ATOM 790 N N . SER A 1 102 ? -14.765 -54.769 -5.250 1.00 27.02 102 SER A N 1
ATOM 791 C CA . SER A 1 102 ? -13.868 -55.959 -5.206 1.00 27.02 102 SER A CA 1
ATOM 792 C C . SER A 1 102 ? -13.139 -56.415 -6.493 1.00 27.02 102 SER A C 1
ATOM 794 O O . SER A 1 102 ? -13.586 -56.156 -7.596 1.00 27.02 102 SER A O 1
ATOM 796 N N . ILE A 1 103 ? -11.980 -57.103 -6.496 1.00 29.27 103 ILE A N 1
ATOM 797 C CA . ILE A 1 103 ? -11.504 -58.325 -5.787 1.00 29.27 103 ILE A CA 1
ATOM 798 C C . ILE A 1 103 ? -9.922 -58.423 -5.961 1.00 29.27 103 ILE A C 1
ATOM 800 O O . ILE A 1 103 ? -9.391 -57.638 -6.744 1.00 29.27 103 ILE A O 1
ATOM 804 N N . PRO A 1 104 ? -9.119 -59.380 -5.400 1.00 38.47 104 PRO A N 1
ATOM 805 C CA . PRO A 1 104 ? -8.569 -59.448 -4.023 1.00 38.47 104 PRO A CA 1
ATOM 806 C C . PRO A 1 104 ? -7.066 -59.887 -3.823 1.00 38.47 104 PRO A C 1
ATOM 808 O O . PRO A 1 104 ? -6.418 -60.443 -4.702 1.00 38.47 104 PRO A O 1
ATOM 811 N N . THR A 1 105 ? -6.593 -59.679 -2.576 1.00 28.23 105 THR A N 1
ATOM 812 C CA . THR A 1 105 ? -5.636 -60.375 -1.643 1.00 28.23 105 THR A CA 1
ATOM 813 C C . THR A 1 105 ? -4.544 -61.396 -2.047 1.00 28.23 105 THR A C 1
ATOM 815 O O . THR A 1 105 ? -4.846 -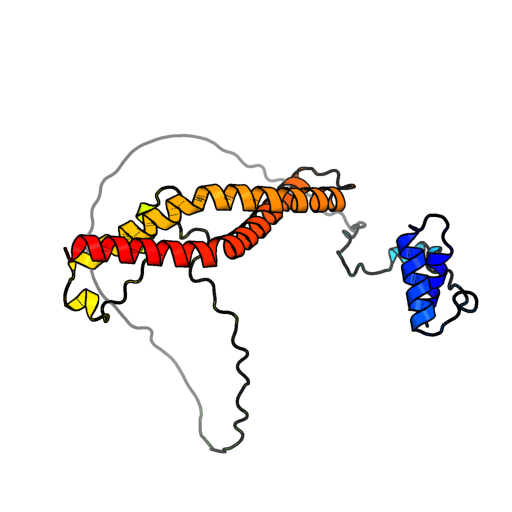62.383 -2.709 1.00 28.23 105 THR A O 1
ATOM 818 N N . LEU A 1 106 ? -3.382 -61.324 -1.346 1.00 29.95 106 LEU A N 1
ATOM 819 C CA . LEU A 1 106 ? -2.811 -62.413 -0.497 1.00 29.95 106 LEU A CA 1
ATOM 820 C C . LEU A 1 106 ? -1.598 -61.974 0.386 1.00 29.95 106 LEU A C 1
ATOM 822 O O . LEU A 1 106 ? -0.600 -61.501 -0.144 1.00 29.95 106 LEU A O 1
ATOM 826 N N . GLY A 1 107 ? -1.659 -62.234 1.709 1.00 28.89 107 GLY A N 1
ATOM 827 C CA . GLY A 1 107 ? -0.494 -62.556 2.573 1.00 28.89 107 GLY A CA 1
ATOM 828 C C . GLY A 1 107 ? -0.031 -61.545 3.651 1.00 28.89 107 GLY A C 1
ATOM 829 O O . GLY A 1 107 ? 0.511 -60.497 3.331 1.00 28.89 107 GLY A O 1
ATOM 830 N N . SER A 1 108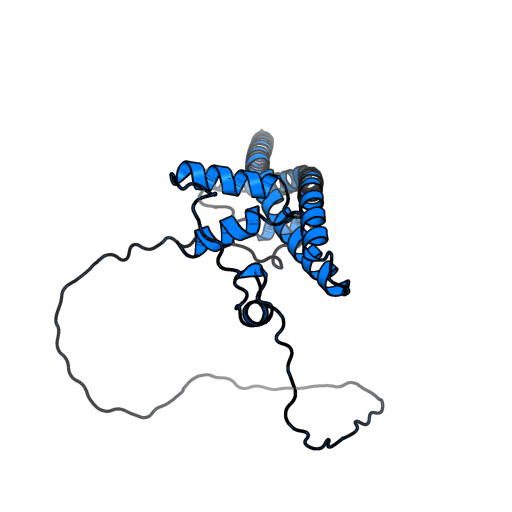 ? -0.142 -61.911 4.936 1.00 32.09 108 SER A N 1
ATOM 831 C CA . SER A 1 108 ? 0.526 -61.321 6.131 1.00 32.09 108 SER A CA 1
ATOM 832 C C . SER A 1 108 ? 1.319 -62.448 6.862 1.00 32.09 108 SER A C 1
ATOM 834 O O . SER A 1 108 ? 1.109 -63.598 6.456 1.00 32.09 108 SER A O 1
ATOM 836 N N . PRO A 1 109 ? 2.220 -62.245 7.876 1.00 39.81 109 PRO A N 1
ATOM 837 C CA . PRO A 1 109 ? 1.893 -61.640 9.187 1.00 39.81 109 PRO A CA 1
ATOM 838 C C . PRO A 1 109 ? 3.129 -60.941 9.890 1.00 39.81 109 PRO A C 1
ATOM 840 O O . PRO A 1 109 ? 3.962 -60.406 9.162 1.00 39.81 109 PRO A O 1
ATOM 843 N N . PRO A 1 110 ? 3.262 -60.787 11.240 1.00 46.66 110 PRO A N 1
ATOM 844 C CA . PRO A 1 110 ? 3.668 -59.529 11.905 1.00 46.66 110 PRO A CA 1
ATOM 845 C C . PRO A 1 110 ? 5.082 -59.598 12.539 1.00 46.66 110 PRO A C 1
ATOM 847 O O . PRO A 1 110 ? 5.669 -60.669 12.535 1.00 46.66 110 PRO A O 1
ATOM 850 N N . THR A 1 111 ? 5.634 -58.509 13.112 1.00 30.52 111 THR A N 1
ATOM 851 C CA . THR A 1 111 ? 6.422 -58.487 14.383 1.00 30.52 111 THR A CA 1
ATOM 852 C C . THR A 1 111 ? 6.825 -57.047 14.763 1.00 30.52 111 THR A C 1
ATOM 854 O O . THR A 1 111 ? 7.297 -56.259 13.952 1.00 30.52 111 THR A O 1
ATOM 857 N N . THR A 1 112 ? 6.611 -56.742 16.039 1.00 33.03 112 THR A N 1
ATOM 858 C CA . THR A 1 112 ? 6.967 -55.567 16.845 1.00 33.03 112 THR A CA 1
ATOM 859 C C . THR A 1 112 ? 8.473 -55.306 16.953 1.00 33.03 112 THR A C 1
ATOM 861 O O . THR A 1 112 ? 9.186 -56.264 17.205 1.00 33.03 112 THR A O 1
ATOM 864 N N . LEU A 1 113 ? 8.938 -54.047 16.950 1.00 35.19 113 LEU A N 1
ATOM 865 C CA . LEU A 1 113 ? 10.050 -53.573 17.798 1.00 35.19 113 LEU A CA 1
ATOM 866 C C . LEU A 1 113 ? 10.064 -52.033 17.887 1.00 35.19 113 LEU A C 1
ATOM 868 O O . LEU A 1 113 ? 9.763 -51.312 16.941 1.00 35.19 113 LEU A O 1
ATOM 872 N N . SER A 1 114 ? 10.378 -51.570 19.088 1.00 30.53 114 SER A N 1
ATOM 873 C CA . SER A 1 114 ? 10.287 -50.222 19.643 1.00 30.53 114 SER A CA 1
ATOM 874 C C . SER A 1 114 ? 11.584 -49.403 19.549 1.00 30.53 114 SER A C 1
ATOM 876 O O . SER A 1 114 ? 12.670 -49.974 19.557 1.00 30.53 114 SER A O 1
ATOM 878 N N . SER A 1 115 ? 11.422 -48.080 19.717 1.00 31.00 115 SER A N 1
ATOM 879 C CA . SER A 1 115 ? 12.342 -47.107 20.351 1.00 31.00 115 SER A CA 1
ATOM 880 C C . SER A 1 115 ? 13.097 -46.133 19.431 1.00 31.00 115 SER A C 1
ATOM 882 O O . SER A 1 115 ? 13.811 -46.538 18.521 1.00 31.00 115 SER A O 1
ATOM 884 N N . GLY A 1 116 ? 12.961 -44.830 19.731 1.00 31.19 116 GLY A N 1
ATOM 885 C CA . GLY A 1 116 ? 13.759 -43.750 19.135 1.00 31.19 116 GLY A CA 1
ATOM 886 C C . GLY A 1 116 ? 13.011 -42.451 18.805 1.00 31.19 116 GLY A C 1
ATOM 887 O O . GLY A 1 116 ? 13.179 -41.928 17.708 1.00 31.19 116 GLY A O 1
ATOM 888 N N . GLN A 1 117 ? 12.183 -41.916 19.711 1.00 34.28 117 GLN A N 1
ATOM 889 C CA . GLN A 1 117 ? 11.635 -40.558 19.574 1.00 34.28 117 GLN A CA 1
ATOM 890 C C . GLN A 1 117 ? 12.762 -39.520 19.691 1.00 34.28 117 GLN A C 1
ATOM 892 O O . GLN A 1 117 ? 13.258 -39.243 20.780 1.00 34.28 117 GLN A O 1
ATOM 897 N N . ILE A 1 118 ? 13.124 -38.916 18.563 1.00 40.47 118 ILE A N 1
ATOM 898 C CA . ILE A 1 118 ? 13.720 -37.582 18.506 1.00 40.47 118 ILE A CA 1
ATOM 899 C C . ILE A 1 118 ? 12.539 -36.655 18.187 1.00 40.47 118 ILE A C 1
ATOM 901 O O . ILE A 1 118 ? 11.861 -36.896 17.184 1.00 40.47 118 ILE A O 1
ATOM 905 N N . PRO A 1 119 ? 12.212 -35.646 19.013 1.00 42.75 119 PRO A N 1
ATOM 906 C CA . PRO A 1 119 ? 11.174 -34.698 18.644 1.00 42.75 119 PRO A CA 1
ATOM 907 C C . PRO A 1 119 ? 11.622 -33.984 17.362 1.00 42.75 119 PRO A C 1
ATOM 909 O O . PRO A 1 119 ? 12.737 -33.452 17.343 1.00 42.75 119 PRO A O 1
ATOM 912 N N . PRO A 1 120 ? 10.812 -33.935 16.289 1.00 42.03 120 PRO A N 1
ATOM 913 C CA . PRO A 1 120 ? 11.086 -32.978 15.239 1.00 42.03 120 PRO A CA 1
ATOM 914 C C . PRO A 1 120 ? 10.962 -31.599 15.886 1.00 42.03 120 PRO A C 1
ATOM 916 O O . PRO A 1 120 ? 9.918 -31.259 16.449 1.00 42.03 120 PRO A O 1
ATOM 919 N N . LEU A 1 121 ? 12.035 -30.805 15.838 1.00 42.12 121 LEU A N 1
ATOM 920 C CA . LEU A 1 121 ? 11.898 -29.358 15.918 1.00 42.12 121 LEU A CA 1
ATOM 921 C C . LEU A 1 121 ? 10.950 -28.978 14.778 1.00 42.12 121 LEU A C 1
ATOM 923 O O . LEU A 1 121 ? 11.361 -28.853 13.625 1.00 42.12 121 LEU A O 1
ATOM 927 N N . CYS A 1 122 ? 9.663 -28.864 15.095 1.00 45.06 122 CYS A N 1
ATOM 928 C CA . CYS A 1 122 ? 8.687 -28.259 14.217 1.00 45.06 122 CYS A CA 1
ATOM 929 C C . CYS A 1 122 ? 9.133 -26.813 14.032 1.00 45.06 122 CYS A C 1
ATOM 931 O O . CYS A 1 122 ? 8.897 -25.959 14.886 1.00 45.06 122 CYS A O 1
ATOM 933 N N . ALA A 1 123 ? 9.822 -26.555 12.922 1.00 49.16 123 ALA A N 1
ATOM 934 C CA . ALA A 1 123 ? 9.924 -25.231 12.354 1.00 49.16 123 ALA A CA 1
ATOM 935 C C . ALA A 1 123 ? 8.485 -24.727 12.204 1.00 49.16 123 ALA A C 1
ATOM 937 O O . ALA A 1 123 ? 7.741 -25.208 11.349 1.00 49.16 123 ALA A O 1
ATOM 938 N N . ALA A 1 124 ? 8.060 -23.843 13.107 1.00 54.03 124 ALA A N 1
ATOM 939 C CA . ALA A 1 124 ? 6.770 -23.191 13.008 1.00 54.03 124 ALA A CA 1
ATOM 940 C C . ALA A 1 124 ? 6.781 -22.417 11.690 1.00 54.03 124 ALA A C 1
ATOM 942 O O . ALA A 1 124 ? 7.440 -21.382 11.570 1.00 54.03 124 ALA A O 1
ATOM 943 N N . ALA A 1 125 ? 6.115 -22.973 10.676 1.00 60.22 125 ALA A N 1
ATOM 944 C CA . ALA A 1 125 ? 5.859 -22.265 9.440 1.00 60.22 125 ALA A CA 1
ATOM 945 C C . ALA A 1 125 ? 5.218 -20.915 9.802 1.00 60.22 125 ALA A C 1
ATOM 947 O O . ALA A 1 125 ? 4.390 -20.868 10.722 1.00 60.22 125 ALA A O 1
ATOM 948 N N . PRO A 1 126 ? 5.604 -19.813 9.136 1.00 65.88 126 PRO A N 1
ATOM 949 C CA . PRO A 1 126 ? 4.976 -18.531 9.395 1.00 65.88 126 PRO A CA 1
ATOM 950 C C . PRO A 1 126 ? 3.456 -18.678 9.223 1.00 65.88 126 PRO A C 1
ATOM 952 O O . PRO A 1 126 ? 3.017 -19.399 8.319 1.00 65.88 126 PRO A O 1
ATOM 955 N N . PRO A 1 127 ? 2.649 -18.048 10.096 1.00 73.31 127 PRO A N 1
ATOM 956 C CA . PRO A 1 127 ? 1.198 -18.148 10.024 1.00 73.31 127 PRO A CA 1
ATOM 957 C C . PRO A 1 127 ? 0.735 -17.765 8.618 1.00 73.31 127 PRO A C 1
ATOM 959 O O . PRO A 1 127 ? 1.095 -16.702 8.106 1.00 73.31 127 PRO A O 1
ATOM 962 N N . GLN A 1 128 ? -0.024 -18.657 7.982 1.00 77.94 128 GLN A N 1
ATOM 963 C CA . GLN A 1 128 ? -0.518 -18.423 6.630 1.00 77.94 128 GLN A CA 1
ATOM 964 C C . GLN A 1 128 ? -1.488 -17.230 6.613 1.00 77.94 128 GLN A C 1
ATOM 966 O O . GLN A 1 128 ? -2.226 -17.005 7.582 1.00 77.94 128 GLN A O 1
ATOM 971 N N . PRO A 1 129 ? -1.495 -16.439 5.525 1.00 81.69 129 PRO A N 1
ATOM 972 C CA . PRO A 1 129 ? -2.478 -15.381 5.354 1.00 81.69 129 PRO A CA 1
ATOM 973 C C . PRO A 1 129 ? -3.885 -15.988 5.347 1.00 81.69 129 PRO A C 1
ATOM 975 O O . PRO A 1 129 ? -4.136 -16.979 4.672 1.00 81.69 129 PRO A O 1
ATOM 978 N N . HIS A 1 130 ? -4.802 -15.386 6.107 1.00 81.38 130 HIS A N 1
ATOM 979 C CA . HIS A 1 130 ? -6.168 -15.900 6.260 1.00 81.38 130 HIS A CA 1
ATOM 980 C C . HIS A 1 130 ? -7.049 -15.647 5.028 1.00 81.38 130 HIS A C 1
ATOM 982 O O . HIS A 1 130 ? -8.083 -16.287 4.882 1.00 81.38 130 HIS A O 1
ATOM 988 N N . PHE A 1 131 ? -6.651 -14.709 4.164 1.00 84.38 131 PHE A N 1
ATOM 989 C CA . PHE A 1 131 ? -7.438 -14.255 3.021 1.00 84.38 131 PHE A CA 1
ATOM 990 C C . PHE A 1 131 ? -6.571 -14.187 1.767 1.00 84.38 131 PHE A C 1
ATOM 992 O O . PHE A 1 131 ? -5.432 -13.706 1.822 1.00 84.38 131 PHE A O 1
ATOM 999 N N . ALA A 1 132 ? -7.122 -14.619 0.633 1.00 85.56 132 ALA A N 1
ATOM 1000 C CA . ALA A 1 132 ? -6.547 -14.351 -0.674 1.00 85.56 132 ALA A CA 1
ATOM 1001 C C . ALA A 1 132 ? -6.958 -12.953 -1.167 1.00 85.56 132 ALA A C 1
ATOM 1003 O O . ALA A 1 132 ? -7.928 -12.354 -0.702 1.00 85.56 132 ALA A O 1
ATOM 1004 N N . TYR A 1 133 ? -6.234 -12.424 -2.159 1.00 82.19 133 TYR A N 1
ATOM 1005 C CA . TYR A 1 133 ? -6.499 -11.087 -2.710 1.00 82.19 133 TYR A CA 1
ATOM 1006 C C . TYR A 1 133 ? -7.924 -10.933 -3.279 1.00 82.19 133 TYR A C 1
ATOM 1008 O O . TYR A 1 133 ? -8.480 -9.841 -3.243 1.00 82.19 133 TYR A O 1
ATOM 1016 N N . GLY A 1 134 ? -8.514 -12.016 -3.799 1.00 80.31 134 GLY A N 1
ATOM 1017 C CA . GLY A 1 134 ? -9.856 -12.010 -4.392 1.00 80.31 134 GLY A CA 1
ATOM 1018 C C . GLY A 1 134 ? -11.013 -12.083 -3.391 1.00 80.31 134 GLY A C 1
ATOM 1019 O O . GLY A 1 134 ? -12.137 -11.754 -3.761 1.00 80.31 134 GLY A O 1
ATOM 1020 N N . ASP A 1 135 ? -10.757 -12.468 -2.137 1.00 81.56 135 ASP A N 1
ATOM 1021 C CA . ASP A 1 135 ? -11.815 -12.713 -1.140 1.00 81.56 135 ASP A CA 1
ATOM 1022 C C . ASP A 1 135 ? -12.362 -11.416 -0.522 1.00 81.56 135 ASP A C 1
ATOM 1024 O O . ASP A 1 135 ? -13.431 -11.391 0.096 1.00 81.56 135 ASP A O 1
ATOM 1028 N N . ILE A 1 136 ? -11.624 -10.315 -0.676 1.00 82.31 136 ILE A N 1
ATOM 1029 C CA . ILE A 1 136 ? -11.944 -9.023 -0.078 1.00 82.31 136 ILE A CA 1
ATOM 1030 C C . ILE A 1 136 ? -12.381 -8.062 -1.180 1.00 82.31 136 ILE A C 1
ATOM 1032 O O . ILE A 1 136 ? -11.577 -7.590 -1.984 1.00 82.31 136 ILE A O 1
ATOM 1036 N N . ASN A 1 137 ? -13.669 -7.724 -1.193 1.00 76.44 137 ASN A N 1
ATOM 1037 C CA . ASN A 1 137 ? -14.206 -6.750 -2.134 1.00 76.44 137 ASN A CA 1
ATOM 1038 C C . ASN A 1 137 ? -14.093 -5.325 -1.566 1.00 76.44 137 ASN A C 1
ATOM 1040 O O . ASN A 1 137 ? -14.756 -4.979 -0.592 1.00 76.44 137 ASN A O 1
ATOM 1044 N N . ILE A 1 138 ? -13.248 -4.495 -2.181 1.00 76.62 138 ILE A N 1
ATOM 1045 C CA . ILE A 1 138 ? -12.946 -3.126 -1.719 1.00 76.62 138 ILE A CA 1
ATOM 1046 C C . ILE A 1 138 ? -14.052 -2.131 -2.128 1.00 76.62 138 ILE A C 1
ATOM 1048 O O . ILE A 1 138 ? -14.176 -1.065 -1.532 1.00 76.62 138 ILE A O 1
ATOM 1052 N N . GLY A 1 139 ? -14.882 -2.475 -3.123 1.00 73.12 139 GLY A N 1
ATOM 1053 C CA . GLY A 1 139 ? -15.915 -1.583 -3.663 1.00 73.12 139 GLY A CA 1
ATOM 1054 C C . GLY A 1 139 ? -17.072 -1.294 -2.702 1.00 73.12 139 GLY A C 1
ATOM 1055 O O . GLY A 1 139 ? -17.792 -0.317 -2.889 1.00 73.12 139 GLY A O 1
ATOM 1056 N N . ASN A 1 140 ? -17.249 -2.114 -1.665 1.00 77.00 140 ASN A N 1
ATOM 1057 C CA . ASN A 1 140 ? -18.245 -1.888 -0.627 1.00 77.00 140 ASN A CA 1
ATOM 1058 C C . ASN A 1 140 ? -17.671 -2.277 0.742 1.00 77.00 140 ASN A C 1
ATOM 1060 O O . ASN A 1 140 ? -17.601 -3.459 1.075 1.00 77.00 140 ASN A O 1
ATOM 1064 N N . THR A 1 141 ? -17.298 -1.291 1.560 1.00 70.56 141 THR A N 1
ATOM 1065 C CA . THR A 1 141 ? -16.742 -1.511 2.907 1.00 70.56 141 THR A CA 1
ATOM 1066 C C . THR A 1 141 ? -17.715 -2.211 3.859 1.00 70.56 141 THR A C 1
ATOM 1068 O O . THR A 1 141 ? -17.275 -2.823 4.830 1.00 70.56 141 THR A O 1
ATOM 1071 N N . SER A 1 142 ? -19.015 -2.262 3.548 1.00 71.31 142 SER A N 1
ATOM 1072 C CA . SER A 1 142 ? -19.983 -3.066 4.304 1.00 71.31 142 SER A CA 1
ATOM 1073 C C . SER A 1 142 ? -19.750 -4.578 4.192 1.00 71.31 142 SER A C 1
ATOM 1075 O O . SER A 1 142 ? -20.250 -5.328 5.032 1.00 71.31 142 SER A O 1
ATOM 1077 N N . GLN A 1 143 ? -18.989 -5.039 3.192 1.00 72.31 143 GLN A N 1
ATOM 1078 C CA . GLN A 1 143 ? -18.612 -6.446 3.011 1.00 72.31 143 GLN A CA 1
ATOM 1079 C C . GLN A 1 143 ? -17.552 -6.915 4.017 1.00 72.31 143 GLN A C 1
ATOM 1081 O O . GLN A 1 143 ? -17.355 -8.117 4.171 1.00 72.31 143 GLN A O 1
ATOM 1086 N N . ILE A 1 144 ? -16.902 -6.004 4.752 1.00 77.50 144 ILE A N 1
ATOM 1087 C CA . ILE A 1 144 ? -15.960 -6.356 5.830 1.00 77.50 144 ILE A CA 1
ATOM 1088 C C . ILE A 1 144 ? -16.678 -7.160 6.926 1.00 77.50 144 ILE A C 1
ATOM 1090 O O . ILE A 1 144 ? -16.081 -8.018 7.572 1.00 77.50 144 ILE A O 1
ATOM 1094 N N . ALA A 1 145 ? -17.988 -6.951 7.081 1.00 72.25 145 ALA A N 1
ATOM 1095 C CA . ALA A 1 145 ? -18.803 -7.634 8.073 1.00 72.25 145 ALA A CA 1
ATOM 1096 C C . ALA A 1 145 ? -18.839 -9.163 7.925 1.00 72.25 145 ALA A C 1
ATOM 1098 O O . ALA A 1 145 ? -18.964 -9.849 8.935 1.00 72.25 145 ALA A O 1
ATOM 1099 N N . GLN A 1 146 ? -18.701 -9.704 6.710 1.00 77.19 146 GLN A N 1
ATOM 1100 C CA . GLN A 1 146 ? -18.713 -11.159 6.489 1.00 77.19 146 GLN A CA 1
ATOM 1101 C C . GLN A 1 146 ? -17.417 -11.845 6.948 1.00 77.19 146 GLN A C 1
ATOM 1103 O O . GLN A 1 146 ? -17.397 -13.049 7.173 1.00 77.19 146 GLN A O 1
ATOM 1108 N N . HIS A 1 147 ? -16.352 -11.059 7.118 1.00 79.44 147 HIS A N 1
ATOM 1109 C CA . HIS A 1 147 ? -15.030 -11.522 7.536 1.00 79.44 147 HIS A CA 1
ATOM 1110 C C . HIS A 1 147 ? -14.768 -11.266 9.031 1.00 79.44 147 HIS A C 1
ATOM 1112 O O . HIS A 1 147 ? -13.697 -11.593 9.543 1.00 79.44 147 HIS A O 1
ATOM 1118 N N . LEU A 1 148 ? -15.737 -10.689 9.757 1.00 82.19 148 LEU A N 1
ATOM 1119 C CA . LEU A 1 148 ? -15.637 -10.437 11.194 1.00 82.19 148 LEU A CA 1
ATOM 1120 C C . LEU A 1 148 ? -15.980 -11.690 12.004 1.00 82.19 148 LEU A C 1
ATOM 1122 O O . LEU A 1 148 ? -17.129 -12.122 12.059 1.00 82.19 148 LEU A O 1
ATOM 1126 N N . ASN A 1 149 ? -14.992 -12.217 12.725 1.00 82.75 149 ASN A N 1
ATOM 1127 C CA . ASN A 1 149 ? -15.208 -13.272 13.710 1.00 82.75 149 ASN A CA 1
ATOM 1128 C C . ASN A 1 149 ? -15.434 -12.657 15.102 1.00 82.75 149 ASN A C 1
ATOM 1130 O O . ASN A 1 149 ? -14.489 -12.260 15.785 1.00 82.75 149 ASN A O 1
ATOM 1134 N N . ILE A 1 150 ? -16.701 -12.543 15.512 1.00 80.69 150 ILE A N 1
ATOM 1135 C CA . ILE A 1 150 ? -17.069 -12.070 16.851 1.00 80.69 150 ILE A CA 1
ATOM 1136 C C . ILE A 1 150 ? -17.114 -13.267 17.795 1.00 80.69 150 ILE A C 1
ATOM 1138 O O . ILE A 1 150 ? -17.979 -14.137 17.679 1.00 80.69 150 ILE A O 1
ATOM 1142 N N . ASN A 1 151 ? -16.223 -13.278 18.783 1.00 79.81 151 ASN A N 1
ATOM 1143 C CA . ASN A 1 151 ? -16.244 -14.312 19.803 1.00 79.81 151 ASN A CA 1
ATOM 1144 C C . ASN A 1 151 ? -17.450 -14.128 20.747 1.00 79.81 151 ASN A C 1
ATOM 1146 O O . ASN A 1 151 ? -17.486 -13.216 21.575 1.00 79.81 151 ASN A O 1
ATOM 1150 N N . ASN A 1 152 ? -18.436 -15.019 20.624 1.00 73.19 152 ASN A N 1
ATOM 1151 C CA . ASN A 1 152 ? -19.674 -15.003 21.409 1.00 73.19 152 ASN A CA 1
ATOM 1152 C C . ASN A 1 152 ? -19.500 -15.450 22.872 1.00 73.19 152 ASN A C 1
ATOM 1154 O O . ASN A 1 152 ? -20.454 -15.358 23.644 1.00 73.19 152 ASN A O 1
ATOM 1158 N N . THR A 1 153 ? -18.321 -15.932 23.278 1.00 74.19 153 THR A N 1
ATOM 1159 C CA . THR A 1 153 ? -18.082 -16.358 24.668 1.00 74.19 153 THR A CA 1
ATOM 1160 C C . THR A 1 153 ? -17.784 -15.194 25.610 1.00 74.19 153 THR A C 1
ATOM 1162 O O . THR A 1 153 ? -17.732 -15.394 26.822 1.00 74.19 153 THR A O 1
ATOM 1165 N N . LEU A 1 154 ? -17.605 -13.973 25.091 1.00 78.38 154 LEU A N 1
ATOM 1166 C CA . LEU A 1 154 ? -17.304 -12.824 25.936 1.00 78.38 154 LEU A CA 1
ATOM 1167 C C . LEU A 1 154 ? -18.506 -12.471 26.832 1.00 78.38 154 LEU A C 1
ATOM 1169 O O . LEU A 1 154 ? -19.605 -12.257 26.308 1.00 78.38 154 LEU A O 1
ATOM 1173 N N . PRO A 1 155 ? -18.303 -12.314 28.158 1.00 74.94 155 PRO A N 1
ATOM 1174 C CA . PRO A 1 155 ? -19.376 -11.990 29.104 1.00 74.94 155 PRO A CA 1
ATOM 1175 C C . PRO A 1 155 ? -20.160 -10.734 28.707 1.00 74.94 155 PRO A C 1
ATOM 1177 O O . PRO A 1 155 ? -21.376 -10.680 28.854 1.00 74.94 155 PRO A O 1
ATOM 1180 N N . LEU A 1 156 ? -19.470 -9.752 28.116 1.00 75.69 156 LEU A N 1
ATOM 1181 C CA . LEU A 1 156 ? -20.061 -8.499 27.645 1.00 75.69 156 LEU A CA 1
ATOM 1182 C C . LEU A 1 156 ? -21.158 -8.721 26.584 1.00 75.69 156 LEU A C 1
ATOM 1184 O O . LEU A 1 156 ? -22.174 -8.029 26.587 1.00 75.69 156 LEU A O 1
ATOM 1188 N N . PHE A 1 157 ? -20.970 -9.697 25.689 1.00 78.38 157 PHE A N 1
ATOM 1189 C CA . PHE A 1 157 ? -21.920 -10.000 24.613 1.00 78.38 157 PHE A CA 1
ATOM 1190 C C . PHE A 1 157 ? -23.047 -10.938 25.041 1.00 78.38 157 PHE A C 1
ATOM 1192 O O . PHE A 1 157 ? -24.093 -10.935 24.394 1.00 78.38 157 PHE A O 1
ATOM 1199 N N . GLN A 1 158 ? -22.850 -11.710 26.113 1.00 77.44 158 GLN A N 1
ATOM 1200 C CA . GLN A 1 158 ? -23.909 -12.514 26.727 1.00 77.44 158 GLN A CA 1
ATOM 1201 C C . GLN A 1 158 ? -24.918 -11.624 27.457 1.00 77.44 158 GLN A C 1
ATOM 1203 O O . GLN A 1 158 ? -26.123 -11.804 27.305 1.00 77.44 158 GLN A O 1
ATOM 1208 N N . THR A 1 159 ? -24.438 -10.609 28.179 1.00 76.19 159 THR A N 1
ATOM 1209 C CA . THR A 1 159 ? -25.312 -9.664 28.889 1.00 76.19 159 THR A CA 1
ATOM 1210 C C . THR A 1 159 ? -25.969 -8.653 27.943 1.00 76.19 159 THR A C 1
ATOM 1212 O O . THR A 1 159 ? -27.122 -8.279 28.144 1.00 76.19 159 THR A O 1
ATOM 1215 N N . HIS A 1 160 ? -25.276 -8.226 26.877 1.00 72.69 160 HIS A N 1
ATOM 1216 C CA . HIS A 1 160 ? -25.777 -7.206 25.950 1.00 72.69 160 HIS A CA 1
ATOM 1217 C C . HIS A 1 160 ? -25.555 -7.588 24.475 1.00 72.69 160 HIS A C 1
ATOM 1219 O O . HIS A 1 160 ? -24.610 -7.141 23.821 1.00 72.69 160 HIS A O 1
ATOM 1225 N N . SER A 1 161 ? -26.489 -8.357 23.901 1.00 78.62 161 SER A N 1
ATOM 1226 C CA . SER A 1 161 ? -26.454 -8.756 22.479 1.00 78.62 161 SER A CA 1
ATOM 1227 C C . SER A 1 161 ? -26.458 -7.569 21.498 1.00 78.62 161 SER A C 1
ATOM 1229 O O . SER A 1 161 ? -25.956 -7.697 20.381 1.00 78.62 161 SER A O 1
ATOM 1231 N N . GLN A 1 162 ? -26.997 -6.411 21.897 1.00 77.50 162 GLN A N 1
ATOM 1232 C CA . GLN A 1 162 ? -27.064 -5.208 21.053 1.00 77.50 162 GLN A CA 1
ATOM 1233 C C . GLN A 1 162 ? -25.672 -4.622 20.746 1.00 77.50 162 GLN A C 1
ATOM 1235 O O . GLN A 1 162 ? -25.474 -4.014 19.696 1.00 77.50 162 GLN A O 1
ATOM 1240 N N . LEU A 1 163 ? -24.669 -4.879 21.599 1.00 78.56 163 LEU A N 1
ATOM 1241 C CA . LEU A 1 163 ? -23.298 -4.386 21.413 1.00 78.56 163 LEU A CA 1
ATOM 1242 C C . LEU A 1 163 ? -22.627 -4.944 20.148 1.00 78.56 163 LEU A C 1
ATOM 1244 O O . LEU A 1 163 ? -21.734 -4.302 19.597 1.00 78.56 163 LEU A O 1
ATOM 1248 N N . LYS A 1 164 ? -23.083 -6.095 19.633 1.00 78.00 164 LYS A N 1
ATOM 1249 C CA . LYS A 1 164 ? -22.531 -6.709 18.413 1.00 78.00 164 LYS A CA 1
ATOM 1250 C C . LYS A 1 164 ? -22.692 -5.813 17.181 1.00 78.00 164 LYS A C 1
ATOM 1252 O O . LYS A 1 164 ? -21.796 -5.770 16.342 1.00 78.00 164 LYS A O 1
ATOM 1257 N N . GLN A 1 165 ? -23.792 -5.061 17.087 1.00 81.94 165 GLN A N 1
ATOM 1258 C CA . GLN A 1 165 ? -24.028 -4.143 15.968 1.00 81.94 165 GLN A CA 1
ATOM 1259 C C . GLN A 1 165 ? -23.056 -2.956 15.992 1.00 81.94 165 GLN A C 1
ATOM 1261 O O . GLN A 1 165 ? -22.567 -2.532 14.945 1.00 81.94 165 GLN A O 1
ATOM 1266 N N . PHE A 1 166 ? -22.716 -2.467 17.185 1.00 84.19 166 PHE A N 1
ATOM 1267 C CA . PHE A 1 166 ? -21.771 -1.366 17.357 1.00 84.19 166 PHE A CA 1
ATOM 1268 C C . PHE A 1 166 ? -20.333 -1.760 17.000 1.00 84.19 166 PHE A C 1
ATOM 1270 O O . PHE A 1 166 ? -19.588 -0.926 16.490 1.00 84.19 166 PHE A O 1
ATOM 1277 N N . VAL A 1 167 ? -19.954 -3.032 17.192 1.00 86.62 167 VAL A N 1
ATOM 1278 C CA . VAL A 1 167 ? -18.628 -3.541 16.797 1.00 86.62 167 VAL A CA 1
ATOM 1279 C C . VAL A 1 167 ? -18.396 -3.382 15.298 1.00 86.62 167 VAL A C 1
ATOM 1281 O O . VAL A 1 167 ? -17.356 -2.872 14.886 1.00 86.62 167 VAL A O 1
ATOM 1284 N N . ARG A 1 168 ? -19.384 -3.770 14.485 1.00 84.75 168 ARG A N 1
ATOM 1285 C CA . ARG A 1 168 ? -19.314 -3.646 13.025 1.00 84.75 168 ARG A CA 1
ATOM 1286 C C . ARG A 1 168 ? -19.079 -2.196 12.602 1.00 84.75 168 ARG A C 1
ATOM 1288 O O . ARG A 1 168 ? -18.127 -1.914 11.880 1.00 84.75 168 ARG A O 1
ATOM 1295 N N . VAL A 1 169 ? -19.914 -1.284 13.100 1.00 86.88 169 VAL A N 1
ATOM 1296 C CA . VAL A 1 169 ? -19.859 0.144 12.748 1.00 86.88 169 VAL A CA 1
ATOM 1297 C C . VAL A 1 169 ? -18.531 0.777 13.180 1.00 86.88 169 VAL A C 1
ATOM 1299 O O . VAL A 1 169 ? -17.958 1.578 12.444 1.00 86.88 169 VAL A O 1
ATOM 1302 N N . ALA A 1 170 ? -18.001 0.397 14.348 1.00 88.81 170 ALA A N 1
ATOM 1303 C CA . ALA A 1 170 ? -16.724 0.904 14.849 1.00 88.81 170 ALA A CA 1
ATOM 1304 C C . ALA A 1 170 ? -15.534 0.514 13.954 1.00 88.81 170 ALA A C 1
ATOM 1306 O O . ALA A 1 170 ? -14.644 1.338 13.725 1.00 88.81 170 ALA A O 1
ATOM 1307 N N . ILE A 1 171 ? -15.524 -0.722 13.441 1.00 89.81 171 ILE A N 1
ATOM 1308 C CA . ILE A 1 171 ? -14.459 -1.232 12.567 1.00 89.81 171 ILE A CA 1
ATOM 1309 C C . ILE A 1 171 ? -14.563 -0.618 11.170 1.00 89.81 171 ILE A C 1
ATOM 1311 O O . ILE A 1 171 ? -13.560 -0.129 10.654 1.00 89.81 171 ILE A O 1
ATOM 1315 N N . GLU A 1 172 ? -15.762 -0.582 10.579 1.00 87.88 172 GLU A N 1
ATOM 1316 C CA . GLU A 1 172 ? -15.988 0.047 9.268 1.00 87.88 172 GLU A CA 1
ATOM 1317 C C . GLU A 1 172 ? -15.534 1.517 9.279 1.00 87.88 172 GLU A C 1
ATOM 1319 O O . GLU A 1 172 ? -14.816 1.957 8.380 1.00 87.88 172 GLU A O 1
ATOM 1324 N N . ARG A 1 173 ? -15.856 2.255 10.351 1.00 88.69 173 ARG A N 1
ATOM 1325 C CA . ARG A 1 173 ? -15.410 3.640 10.539 1.00 88.69 173 ARG A CA 1
ATOM 1326 C C . ARG A 1 173 ? -13.889 3.764 10.661 1.00 88.69 173 ARG A C 1
ATOM 1328 O O . ARG A 1 173 ? -13.313 4.635 10.015 1.00 88.69 173 ARG A O 1
ATOM 1335 N N . ALA A 1 174 ? -13.246 2.905 11.455 1.00 91.44 174 ALA A N 1
ATOM 1336 C CA . ALA A 1 174 ? -11.791 2.925 11.629 1.00 91.44 174 ALA A CA 1
ATOM 1337 C C . ALA A 1 174 ? -11.054 2.674 10.303 1.00 91.44 174 ALA A C 1
ATOM 1339 O O . ALA A 1 174 ? -10.086 3.364 9.985 1.00 91.44 174 ALA A O 1
ATOM 1340 N N . VAL A 1 175 ? -11.532 1.718 9.500 1.00 90.06 175 VAL A N 1
ATOM 1341 C CA . VAL A 1 175 ? -10.954 1.422 8.182 1.00 90.06 175 VAL A CA 1
ATOM 1342 C C . VAL A 1 175 ? -11.135 2.605 7.231 1.00 90.06 175 VAL A C 1
ATOM 1344 O O . VAL A 1 175 ? -10.173 3.000 6.579 1.00 90.06 175 VAL A O 1
ATOM 1347 N N . GLN A 1 176 ? -12.330 3.201 7.175 1.00 89.44 176 GLN A N 1
ATOM 1348 C CA . GLN A 1 176 ? -12.622 4.321 6.275 1.00 89.44 176 GLN A CA 1
ATOM 1349 C C . GLN A 1 176 ? -11.746 5.553 6.561 1.00 89.44 176 GLN A C 1
ATOM 1351 O O . GLN A 1 176 ? -11.304 6.224 5.631 1.00 89.44 176 GLN A O 1
ATOM 1356 N N . GLU A 1 177 ? -11.482 5.835 7.838 1.00 91.44 177 GLU A N 1
ATOM 1357 C CA . GLU A 1 177 ? -10.654 6.962 8.282 1.00 91.44 177 GLU A CA 1
ATOM 1358 C C . GLU A 1 177 ? -9.177 6.783 7.904 1.00 91.44 177 GLU A C 1
ATOM 1360 O O . GLU A 1 177 ? -8.529 7.720 7.438 1.00 91.44 177 GLU A O 1
ATOM 1365 N N . TRP A 1 178 ? -8.650 5.566 8.062 1.00 90.44 178 TRP A N 1
ATOM 1366 C CA . TRP A 1 178 ? -7.236 5.277 7.817 1.00 90.44 178 TRP A CA 1
ATOM 1367 C C . TRP A 1 178 ? -6.908 4.916 6.366 1.00 90.44 178 TRP A C 1
ATOM 1369 O O . TRP A 1 178 ? -5.749 5.029 5.965 1.00 90.44 178 TRP A O 1
ATOM 1379 N N . LEU A 1 179 ? -7.895 4.517 5.561 1.00 90.12 179 LEU A N 1
ATOM 1380 C CA . LEU A 1 179 ? -7.678 4.063 4.187 1.00 90.12 179 LEU A CA 1
ATOM 1381 C C . LEU A 1 179 ? -6.982 5.123 3.317 1.00 90.12 179 LEU A C 1
ATOM 1383 O O . LEU A 1 179 ? -5.910 4.860 2.774 1.00 90.12 179 LEU A O 1
ATOM 1387 N N . ALA A 1 180 ? -7.563 6.319 3.202 1.00 90.69 180 ALA A N 1
ATOM 1388 C CA . ALA A 1 180 ? -7.030 7.387 2.353 1.00 90.69 180 ALA A CA 1
ATOM 1389 C C . ALA A 1 180 ? -5.596 7.827 2.736 1.00 90.69 180 ALA A C 1
ATOM 1391 O O . ALA A 1 180 ? -4.707 7.746 1.882 1.00 90.69 180 ALA A O 1
ATOM 1392 N N . PRO A 1 181 ? -5.306 8.219 3.997 1.00 93.44 181 PRO A N 1
ATOM 1393 C CA . PRO A 1 181 ? -3.980 8.728 4.358 1.00 93.44 181 PRO A CA 1
ATOM 1394 C C . PRO A 1 181 ? -2.876 7.666 4.283 1.00 93.44 181 PRO A C 1
ATOM 1396 O O . PRO A 1 181 ? -1.718 7.994 4.007 1.00 93.44 181 PRO A O 1
ATOM 1399 N N . VAL A 1 182 ? -3.199 6.392 4.532 1.00 94.44 182 VAL A N 1
ATOM 1400 C CA . VAL A 1 182 ? -2.215 5.306 4.427 1.00 94.44 182 VAL A CA 1
ATOM 1401 C C . VAL A 1 182 ? -1.894 5.018 2.969 1.00 94.44 182 VAL A C 1
ATOM 1403 O O . VAL A 1 182 ? -0.717 4.929 2.626 1.00 94.44 182 VAL A O 1
ATOM 1406 N N . VAL A 1 183 ? -2.905 4.922 2.102 1.00 92.06 183 VAL A N 1
ATOM 1407 C CA . VAL A 1 183 ? -2.692 4.650 0.675 1.00 92.06 183 VAL A CA 1
ATOM 1408 C C . VAL A 1 183 ? -1.830 5.739 0.041 1.00 92.06 183 VAL A C 1
ATOM 1410 O O . VAL A 1 183 ? -0.829 5.416 -0.596 1.00 92.06 183 VAL A O 1
ATOM 1413 N N . GLU A 1 184 ? -2.145 7.016 0.266 1.00 92.06 184 GLU A N 1
ATOM 1414 C CA . GLU A 1 184 ? -1.368 8.126 -0.299 1.00 92.06 184 GLU A CA 1
ATOM 1415 C C . GLU A 1 184 ? 0.098 8.105 0.152 1.00 92.06 184 GLU A C 1
ATOM 1417 O O . GLU A 1 184 ? 1.012 8.210 -0.673 1.00 92.06 184 GLU A O 1
ATOM 1422 N N . ARG A 1 185 ? 0.348 7.921 1.457 1.00 93.00 185 ARG A N 1
ATOM 1423 C CA . ARG A 1 185 ? 1.713 7.864 1.998 1.00 93.00 185 ARG A CA 1
ATOM 1424 C C . ARG A 1 185 ? 2.475 6.650 1.465 1.00 93.00 185 ARG A C 1
ATOM 1426 O O . ARG A 1 185 ? 3.615 6.801 1.024 1.00 93.00 185 ARG A O 1
ATOM 1433 N N . SER A 1 186 ? 1.877 5.460 1.518 1.00 94.88 186 SER A N 1
ATOM 1434 C CA . SER A 1 186 ? 2.539 4.215 1.122 1.00 94.88 186 SER A CA 1
ATOM 1435 C C . SER A 1 186 ? 2.852 4.198 -0.372 1.00 94.88 186 SER A C 1
ATOM 1437 O O . SER A 1 186 ? 3.987 3.900 -0.738 1.00 94.88 186 SER A O 1
ATOM 1439 N N . VAL A 1 187 ? 1.909 4.608 -1.229 1.00 94.88 187 VAL A N 1
ATOM 1440 C CA . VAL A 1 187 ? 2.139 4.703 -2.679 1.00 94.88 187 VAL A CA 1
ATOM 1441 C C . VAL A 1 187 ? 3.270 5.683 -2.983 1.00 94.88 187 VAL A C 1
ATOM 1443 O O . VAL A 1 187 ? 4.153 5.356 -3.768 1.00 94.88 187 VAL A O 1
ATOM 1446 N N . LYS A 1 188 ? 3.307 6.853 -2.334 1.00 94.38 188 LYS A N 1
ATOM 1447 C CA . LYS A 1 188 ? 4.351 7.863 -2.576 1.00 94.38 188 LYS A CA 1
ATOM 1448 C C . LYS A 1 188 ? 5.765 7.350 -2.274 1.00 94.38 188 LYS A C 1
ATOM 1450 O O . LYS A 1 188 ? 6.694 7.618 -3.038 1.00 94.38 188 LYS A O 1
ATOM 1455 N N . ILE A 1 189 ? 5.928 6.605 -1.179 1.00 93.44 189 ILE A N 1
ATOM 1456 C CA . ILE A 1 189 ? 7.221 6.022 -0.789 1.00 93.44 189 ILE A CA 1
ATOM 1457 C C . ILE A 1 189 ? 7.601 4.903 -1.764 1.00 93.44 189 ILE A C 1
ATOM 1459 O O . ILE A 1 189 ? 8.696 4.913 -2.326 1.00 93.44 189 ILE A O 1
ATOM 1463 N N . SER A 1 190 ? 6.679 3.970 -2.014 1.00 95.31 190 SER A N 1
ATOM 1464 C CA . SER A 1 190 ? 6.928 2.815 -2.878 1.00 95.31 190 SER A CA 1
ATOM 1465 C C . SER A 1 190 ? 7.166 3.204 -4.339 1.00 95.31 190 SER A C 1
ATOM 1467 O O . SER A 1 190 ? 7.959 2.549 -5.013 1.00 95.31 190 SER A O 1
ATOM 1469 N N . LEU A 1 191 ? 6.531 4.275 -4.827 1.00 95.44 191 LEU A N 1
ATOM 1470 C CA . LEU A 1 191 ? 6.666 4.739 -6.208 1.00 95.44 191 LEU A CA 1
ATOM 1471 C C . LEU A 1 191 ? 8.091 5.192 -6.513 1.00 95.44 191 LEU A C 1
ATOM 1473 O O . LEU A 1 191 ? 8.673 4.716 -7.481 1.00 95.44 191 LEU A O 1
ATOM 1477 N N . THR A 1 192 ? 8.670 6.037 -5.655 1.00 95.00 192 THR A N 1
ATOM 1478 C CA . THR A 1 192 ? 10.046 6.527 -5.831 1.00 95.00 192 THR A CA 1
ATOM 1479 C C . THR A 1 192 ? 11.032 5.359 -5.911 1.00 95.00 192 THR A C 1
ATOM 1481 O O . THR A 1 192 ? 11.857 5.298 -6.816 1.00 95.00 192 THR A O 1
ATOM 1484 N N . THR A 1 193 ? 10.928 4.389 -5.000 1.00 95.56 193 THR A N 1
ATOM 1485 C CA . THR A 1 193 ? 11.807 3.210 -4.991 1.00 95.56 193 THR A CA 1
ATOM 1486 C C . THR A 1 193 ? 11.603 2.325 -6.221 1.00 95.56 193 THR A C 1
ATOM 1488 O O . THR A 1 193 ? 12.579 1.899 -6.839 1.00 95.56 193 THR A O 1
ATOM 1491 N N . CYS A 1 194 ? 10.349 2.064 -6.602 1.00 96.31 194 CYS A N 1
ATOM 1492 C CA . CYS A 1 194 ? 10.025 1.255 -7.774 1.00 96.31 194 CYS A CA 1
ATOM 1493 C C . CYS A 1 194 ? 10.538 1.907 -9.061 1.00 96.31 194 CYS A C 1
ATOM 1495 O O . CYS A 1 194 ? 11.100 1.225 -9.910 1.00 96.31 194 CYS A O 1
ATOM 1497 N N . GLU A 1 195 ? 10.393 3.223 -9.199 1.00 95.75 195 GLU A N 1
ATOM 1498 C CA . GLU A 1 195 ? 10.851 3.960 -10.373 1.00 95.75 195 GLU A CA 1
ATOM 1499 C C . GLU A 1 195 ? 12.367 3.831 -10.568 1.00 95.75 195 GLU A C 1
ATOM 1501 O O . GLU A 1 195 ? 12.815 3.527 -11.672 1.00 95.75 195 GLU A O 1
ATOM 1506 N N . GLN A 1 196 ? 13.156 4.010 -9.503 1.00 96.06 196 GLN A N 1
ATOM 1507 C CA . GLN A 1 196 ? 14.617 3.921 -9.588 1.00 96.06 196 GLN A CA 1
ATOM 1508 C C . GLN A 1 196 ? 15.090 2.507 -9.945 1.00 96.06 196 GLN A C 1
ATOM 1510 O O . GLN A 1 196 ? 15.987 2.347 -10.772 1.00 96.06 196 GLN A O 1
ATOM 1515 N N . ILE A 1 197 ? 14.479 1.475 -9.353 1.00 97.12 197 ILE A N 1
ATOM 1516 C CA . ILE A 1 197 ? 14.865 0.082 -9.610 1.00 97.12 197 ILE A CA 1
ATOM 1517 C C . ILE A 1 197 ? 14.465 -0.336 -11.025 1.00 97.12 197 ILE A C 1
ATOM 1519 O O . ILE A 1 197 ? 15.304 -0.851 -11.758 1.00 97.12 197 ILE A O 1
ATOM 1523 N N . ILE A 1 198 ? 13.234 -0.037 -11.449 1.00 97.06 198 ILE A N 1
ATOM 1524 C CA . ILE A 1 198 ? 12.762 -0.383 -12.793 1.00 97.06 198 ILE A CA 1
ATOM 1525 C C . ILE A 1 198 ? 13.577 0.352 -13.861 1.00 97.06 198 ILE A C 1
ATOM 1527 O O . ILE A 1 198 ? 14.023 -0.278 -14.813 1.00 97.06 198 ILE A O 1
ATOM 1531 N N . LYS A 1 199 ? 13.846 1.656 -13.705 1.00 94.75 199 LYS A N 1
ATOM 1532 C CA . LYS A 1 199 ? 14.686 2.392 -14.667 1.00 94.75 199 LYS A CA 1
ATOM 1533 C C . LYS A 1 199 ? 16.097 1.816 -14.762 1.00 94.75 199 LYS A C 1
ATOM 1535 O O . LYS A 1 199 ? 16.653 1.770 -15.851 1.00 94.75 199 LYS A O 1
ATOM 1540 N N . LYS A 1 200 ? 16.668 1.368 -13.640 1.00 96.69 200 LYS A N 1
ATOM 1541 C CA . LYS A 1 200 ? 17.988 0.728 -13.609 1.00 96.69 200 LYS A CA 1
ATOM 1542 C C . LYS A 1 200 ? 17.972 -0.640 -14.297 1.00 96.69 200 LYS A C 1
ATOM 1544 O O . LYS A 1 200 ? 18.872 -0.924 -15.078 1.00 96.69 200 LYS A O 1
ATOM 1549 N N . ASP A 1 201 ? 16.990 -1.485 -13.992 1.00 96.25 201 ASP A N 1
ATOM 1550 C CA . ASP A 1 201 ? 16.923 -2.862 -14.499 1.00 96.25 201 ASP A CA 1
ATOM 1551 C C . ASP A 1 201 ? 16.526 -2.928 -15.981 1.00 96.25 201 ASP A C 1
ATOM 1553 O O . ASP A 1 201 ? 17.009 -3.796 -16.702 1.00 96.25 201 ASP A O 1
ATOM 1557 N N . PHE A 1 202 ? 15.713 -1.979 -16.456 1.00 96.56 202 PHE A N 1
ATOM 1558 C CA . PHE A 1 202 ? 15.227 -1.918 -17.840 1.00 96.56 202 PHE A CA 1
ATOM 1559 C C . PHE A 1 202 ? 15.968 -0.890 -18.712 1.00 96.56 202 PHE A C 1
ATOM 1561 O O . PHE A 1 202 ? 15.535 -0.611 -19.824 1.00 96.56 202 PHE A O 1
ATOM 1568 N N . ALA A 1 203 ? 17.102 -0.342 -18.258 1.00 95.38 203 ALA A N 1
ATOM 1569 C CA . ALA A 1 203 ? 17.838 0.707 -18.981 1.00 95.38 203 ALA A CA 1
ATOM 1570 C C . ALA A 1 203 ? 18.272 0.312 -20.409 1.00 95.38 203 ALA A C 1
ATOM 1572 O O . ALA A 1 203 ? 18.426 1.179 -21.265 1.00 95.38 203 ALA A O 1
ATOM 1573 N N . LEU A 1 204 ? 18.494 -0.984 -20.650 1.00 95.00 204 LEU A N 1
ATOM 1574 C CA . LEU A 1 204 ? 18.916 -1.542 -21.940 1.00 95.00 204 LEU A CA 1
ATOM 1575 C C . LEU A 1 204 ? 17.843 -2.437 -22.578 1.00 95.00 204 LEU A C 1
ATOM 1577 O O . LEU A 1 204 ? 18.111 -3.074 -23.595 1.00 95.00 204 LEU A O 1
ATOM 1581 N N . ASP A 1 205 ? 16.656 -2.532 -21.975 1.00 94.50 205 ASP A N 1
ATOM 1582 C CA . ASP A 1 205 ? 15.573 -3.357 -22.502 1.00 94.50 205 ASP A CA 1
ATOM 1583 C C . ASP A 1 205 ? 14.730 -2.527 -23.491 1.00 94.50 205 ASP A C 1
ATOM 1585 O O . ASP A 1 205 ? 14.144 -1.521 -23.088 1.00 94.50 205 ASP A O 1
ATOM 1589 N N . PRO A 1 206 ? 14.651 -2.914 -24.778 1.00 91.62 206 PRO A N 1
ATOM 1590 C CA . PRO A 1 206 ? 13.844 -2.197 -25.765 1.00 91.62 206 PRO A CA 1
ATOM 1591 C C . PRO A 1 206 ? 12.332 -2.452 -25.629 1.00 91.62 206 PRO A C 1
ATOM 1593 O O . PRO A 1 206 ? 11.541 -1.749 -26.252 1.00 91.62 206 PRO A O 1
ATOM 1596 N N . GLU A 1 207 ? 11.911 -3.462 -24.862 1.00 95.50 207 GLU A N 1
ATOM 1597 C CA . GLU A 1 207 ? 10.519 -3.912 -24.799 1.00 95.50 207 GLU A CA 1
ATOM 1598 C C . GLU A 1 207 ? 9.762 -3.293 -23.612 1.00 95.50 207 GLU A C 1
ATOM 1600 O O . GLU A 1 207 ? 9.830 -3.762 -22.468 1.00 95.50 207 GLU A O 1
ATOM 1605 N N . GLU A 1 208 ? 8.950 -2.272 -23.891 1.00 94.00 208 GLU A N 1
ATOM 1606 C CA . GLU A 1 208 ? 8.165 -1.562 -22.873 1.00 94.00 208 GLU A CA 1
ATOM 1607 C C . GLU A 1 208 ? 7.142 -2.452 -22.156 1.00 94.00 208 GLU A C 1
ATOM 1609 O O . GLU A 1 208 ? 6.817 -2.217 -20.987 1.00 94.00 208 GLU A O 1
ATOM 1614 N N . ALA A 1 209 ? 6.607 -3.479 -22.828 1.00 95.44 209 ALA A N 1
ATOM 1615 C CA . ALA A 1 209 ? 5.611 -4.364 -22.232 1.00 95.44 209 ALA A CA 1
ATOM 1616 C C . ALA A 1 209 ? 6.172 -5.114 -21.012 1.00 95.44 209 ALA A C 1
ATOM 1618 O O . ALA A 1 209 ? 5.489 -5.237 -19.989 1.00 95.44 209 ALA A O 1
ATOM 1619 N N . ARG A 1 210 ? 7.438 -5.551 -21.084 1.00 94.19 210 ARG A N 1
ATOM 1620 C CA . ARG A 1 210 ? 8.126 -6.239 -19.981 1.00 94.19 210 ARG A CA 1
ATOM 1621 C C . ARG A 1 210 ? 8.414 -5.299 -18.819 1.00 94.19 210 ARG A C 1
ATOM 1623 O O . ARG A 1 210 ? 8.180 -5.673 -17.665 1.00 94.19 210 ARG A O 1
ATOM 1630 N N . MET A 1 211 ? 8.842 -4.072 -19.123 1.00 96.62 211 MET A N 1
ATOM 1631 C CA . MET A 1 211 ? 9.060 -3.027 -18.122 1.00 96.62 211 MET A CA 1
ATOM 1632 C C . MET A 1 211 ? 7.755 -2.700 -17.389 1.00 96.62 211 MET A C 1
ATOM 1634 O O . MET A 1 211 ? 7.721 -2.684 -16.159 1.00 96.62 211 MET A O 1
ATOM 1638 N N . ARG A 1 212 ? 6.652 -2.513 -18.128 1.00 95.88 212 ARG A N 1
ATOM 1639 C CA . ARG A 1 212 ? 5.329 -2.205 -17.566 1.00 95.88 212 ARG A CA 1
ATOM 1640 C C . ARG A 1 212 ? 4.812 -3.330 -16.669 1.00 95.88 212 ARG A C 1
ATOM 1642 O O . ARG A 1 212 ? 4.373 -3.050 -15.554 1.00 95.88 212 ARG A O 1
ATOM 1649 N N . ALA A 1 213 ? 4.877 -4.584 -17.119 1.00 95.88 213 ALA A N 1
ATOM 1650 C CA . ALA A 1 213 ? 4.429 -5.731 -16.326 1.00 95.88 213 ALA A CA 1
ATOM 1651 C C . ALA A 1 213 ? 5.241 -5.879 -15.027 1.00 95.88 213 ALA A C 1
ATOM 1653 O O . ALA A 1 213 ? 4.670 -6.002 -13.941 1.00 95.88 213 ALA A O 1
ATOM 1654 N N . SER A 1 214 ? 6.568 -5.778 -15.123 1.00 95.56 214 SER A N 1
ATOM 1655 C CA . SER A 1 214 ? 7.469 -5.881 -13.969 1.00 95.56 214 SER A CA 1
ATOM 1656 C C . SER A 1 214 ? 7.251 -4.742 -12.974 1.00 95.56 214 SER A C 1
ATOM 1658 O O . SER A 1 214 ? 7.106 -4.991 -11.776 1.00 95.56 214 SER A O 1
ATOM 1660 N N . ALA A 1 215 ? 7.118 -3.506 -13.465 1.00 96.81 215 ALA A N 1
ATOM 1661 C CA . ALA A 1 215 ? 6.794 -2.346 -12.640 1.00 96.81 215 ALA A CA 1
ATOM 1662 C C . ALA A 1 215 ? 5.456 -2.524 -11.913 1.00 96.81 215 ALA A C 1
ATOM 1664 O O . ALA A 1 215 ? 5.368 -2.252 -10.717 1.00 96.81 215 ALA A O 1
ATOM 1665 N N . HIS A 1 216 ? 4.428 -3.036 -12.598 1.00 96.19 216 HIS A N 1
ATOM 1666 C CA . HIS A 1 216 ? 3.117 -3.291 -12.001 1.00 96.19 216 HIS A CA 1
ATOM 1667 C C . HIS A 1 216 ? 3.165 -4.311 -10.862 1.00 96.19 216 HIS A C 1
ATOM 1669 O O . HIS A 1 216 ? 2.552 -4.088 -9.817 1.00 96.19 216 HIS A O 1
ATOM 1675 N N . HIS A 1 217 ? 3.873 -5.426 -11.034 1.00 95.44 217 HIS A N 1
ATOM 1676 C CA . HIS A 1 217 ? 3.998 -6.423 -9.970 1.00 95.44 217 HIS A CA 1
ATOM 1677 C C . HIS A 1 217 ? 4.812 -5.886 -8.793 1.00 95.44 217 HIS A C 1
ATOM 1679 O O . HIS A 1 217 ? 4.404 -6.031 -7.636 1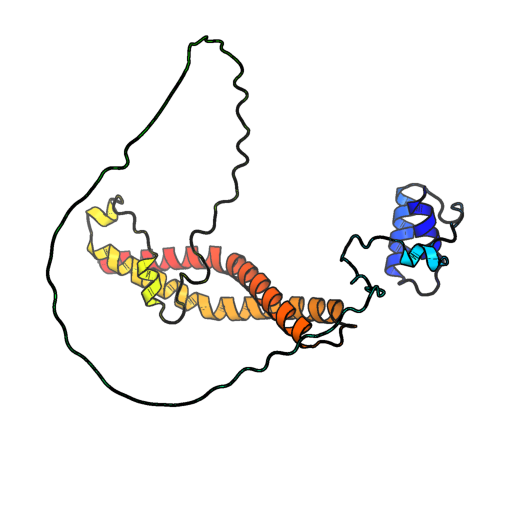.00 95.44 217 HIS A O 1
ATOM 1685 N N . MET A 1 218 ? 5.912 -5.196 -9.089 1.00 96.88 218 MET A N 1
ATOM 1686 C CA . MET A 1 218 ? 6.796 -4.630 -8.082 1.00 96.88 218 MET A CA 1
ATOM 1687 C C . MET A 1 218 ? 6.094 -3.567 -7.231 1.00 96.88 218 MET A C 1
ATOM 1689 O O . MET A 1 218 ? 6.098 -3.671 -6.003 1.00 96.88 218 MET A O 1
ATOM 1693 N N . ILE A 1 219 ? 5.438 -2.580 -7.856 1.00 96.69 219 ILE A N 1
ATOM 1694 C CA . ILE A 1 219 ? 4.770 -1.501 -7.120 1.00 96.69 219 ILE A CA 1
ATOM 1695 C C . ILE A 1 219 ? 3.636 -2.039 -6.246 1.00 96.69 219 ILE A C 1
ATOM 1697 O O . ILE A 1 219 ? 3.489 -1.602 -5.105 1.00 96.69 219 ILE A O 1
ATOM 1701 N N . ARG A 1 220 ? 2.865 -3.022 -6.735 1.00 94.12 220 ARG A N 1
ATOM 1702 C CA . ARG A 1 220 ? 1.771 -3.641 -5.971 1.00 94.12 220 ARG A CA 1
ATOM 1703 C C . ARG A 1 220 ? 2.297 -4.373 -4.742 1.00 94.12 220 ARG A C 1
ATOM 1705 O O . ARG A 1 220 ? 1.762 -4.168 -3.657 1.00 94.12 220 ARG A O 1
ATOM 1712 N N . SER A 1 221 ? 3.350 -5.176 -4.897 1.00 93.81 221 SER A N 1
ATOM 1713 C CA . SER A 1 221 ? 3.938 -5.926 -3.783 1.00 93.81 221 SER A CA 1
ATOM 1714 C C . SER A 1 221 ? 4.567 -5.000 -2.741 1.00 93.81 221 SER A C 1
ATOM 1716 O O . SER A 1 221 ? 4.327 -5.158 -1.544 1.00 93.81 221 SER A O 1
ATOM 1718 N N . LEU A 1 222 ? 5.344 -4.006 -3.182 1.00 95.19 222 LEU A N 1
ATOM 1719 C CA . LEU A 1 222 ? 6.028 -3.079 -2.282 1.00 95.19 222 LEU A CA 1
ATOM 1720 C C . LEU A 1 222 ? 5.035 -2.193 -1.521 1.00 95.19 222 LEU A C 1
ATOM 1722 O O . LEU A 1 222 ? 5.156 -2.029 -0.307 1.00 95.19 222 LEU A O 1
ATOM 1726 N N . THR A 1 223 ? 4.019 -1.677 -2.218 1.00 95.94 223 THR A N 1
ATOM 1727 C CA . THR A 1 223 ? 2.965 -0.867 -1.595 1.00 95.94 223 THR A CA 1
ATOM 1728 C C . THR A 1 223 ? 2.165 -1.698 -0.595 1.00 95.94 223 THR A C 1
ATOM 1730 O O . THR A 1 223 ? 1.921 -1.227 0.510 1.00 95.94 223 THR A O 1
ATOM 1733 N N . ALA A 1 224 ? 1.803 -2.946 -0.924 1.00 92.75 224 ALA A N 1
ATOM 1734 C CA . ALA A 1 224 ? 1.071 -3.823 -0.008 1.00 92.75 224 ALA A CA 1
ATOM 1735 C C . ALA A 1 224 ? 1.850 -4.089 1.293 1.00 92.75 224 ALA A C 1
ATOM 1737 O O . ALA A 1 224 ? 1.282 -3.985 2.381 1.00 92.75 224 ALA A O 1
ATOM 1738 N N . GLY A 1 225 ? 3.157 -4.357 1.191 1.00 92.56 225 GLY A N 1
ATOM 1739 C CA . GLY A 1 225 ? 4.027 -4.502 2.361 1.00 92.56 225 GLY A CA 1
ATOM 1740 C C . GLY A 1 225 ? 4.108 -3.218 3.192 1.00 92.56 225 GLY A C 1
ATOM 1741 O O . GLY A 1 225 ? 3.962 -3.256 4.414 1.00 92.56 225 GLY A O 1
ATOM 1742 N N . MET A 1 226 ? 4.259 -2.064 2.537 1.00 93.94 226 MET A N 1
ATOM 1743 C CA . MET A 1 226 ? 4.348 -0.773 3.222 1.00 93.94 226 MET A CA 1
ATOM 1744 C C . MET A 1 226 ? 3.044 -0.399 3.939 1.00 93.94 226 MET A C 1
ATOM 1746 O O . MET A 1 226 ? 3.080 0.088 5.071 1.00 93.94 226 MET A O 1
ATOM 1750 N N . VAL A 1 227 ? 1.892 -0.653 3.313 1.00 94.19 227 VAL A N 1
ATOM 1751 C CA . VAL A 1 227 ? 0.570 -0.442 3.920 1.00 94.19 227 VAL A CA 1
ATOM 1752 C C . VAL A 1 227 ? 0.420 -1.313 5.163 1.00 94.19 227 VAL A C 1
ATOM 1754 O O . VAL A 1 227 ? 0.051 -0.787 6.207 1.00 94.19 227 VAL A O 1
ATOM 1757 N N . MET A 1 228 ? 0.768 -2.604 5.085 1.00 91.94 228 MET A N 1
ATOM 1758 C CA . MET A 1 228 ? 0.659 -3.534 6.217 1.00 91.94 228 MET A CA 1
ATOM 1759 C C . MET A 1 228 ? 1.462 -3.065 7.435 1.00 91.94 228 MET A C 1
ATOM 1761 O O . MET A 1 228 ? 0.975 -3.152 8.559 1.00 91.94 228 MET A O 1
ATOM 1765 N N . ILE A 1 229 ? 2.671 -2.544 7.220 1.00 91.88 229 ILE A N 1
ATOM 1766 C CA . ILE A 1 229 ? 3.509 -2.010 8.302 1.00 91.88 229 ILE A CA 1
ATOM 1767 C C . ILE A 1 229 ? 2.925 -0.698 8.843 1.00 91.88 229 ILE A C 1
ATOM 1769 O O . ILE A 1 229 ? 2.918 -0.475 10.048 1.00 91.88 229 ILE A O 1
ATOM 1773 N N . THR A 1 230 ? 2.408 0.163 7.965 1.00 92.31 230 THR A N 1
ATOM 1774 C CA . THR A 1 230 ? 1.944 1.508 8.337 1.00 92.31 230 THR A CA 1
ATOM 1775 C C . THR A 1 230 ? 0.605 1.485 9.072 1.00 92.31 230 THR A C 1
ATOM 1777 O O . THR A 1 230 ? 0.416 2.262 10.003 1.00 92.31 230 THR A O 1
ATOM 1780 N N . CYS A 1 231 ? -0.347 0.641 8.657 1.00 92.00 231 CYS A N 1
ATOM 1781 C CA . CYS A 1 231 ? -1.705 0.674 9.201 1.00 92.00 231 CYS A CA 1
ATOM 1782 C C . CYS A 1 231 ? -1.901 -0.199 10.441 1.00 92.00 231 CYS A C 1
ATOM 1784 O O . CYS A 1 231 ? -2.839 0.059 11.184 1.00 92.00 231 CYS A O 1
ATOM 1786 N N . ARG A 1 232 ? -1.051 -1.203 10.690 1.00 91.75 232 ARG A N 1
ATOM 1787 C CA . ARG A 1 232 ? -1.283 -2.217 11.732 1.00 91.75 232 ARG A CA 1
ATOM 1788 C C . ARG A 1 232 ? -1.533 -1.619 13.119 1.00 91.75 232 ARG A C 1
ATOM 1790 O O . ARG A 1 232 ? -2.586 -1.860 13.705 1.00 91.75 232 ARG A O 1
ATOM 1797 N N . ASP A 1 233 ? -0.585 -0.843 13.631 1.00 93.00 233 ASP A N 1
ATOM 1798 C CA . ASP A 1 233 ? -0.680 -0.230 14.958 1.00 93.00 233 ASP A CA 1
ATOM 1799 C C . ASP A 1 233 ? -1.753 0.871 15.050 1.00 93.00 233 ASP A C 1
ATOM 1801 O O . ASP A 1 233 ? -2.603 0.797 15.945 1.00 93.00 233 ASP A O 1
ATOM 1805 N N . PRO A 1 234 ? -1.803 1.871 14.144 1.00 91.75 234 PRO A N 1
ATOM 1806 C CA . PRO A 1 234 ? -2.809 2.929 14.246 1.00 91.75 234 PRO A CA 1
ATOM 1807 C C . PRO A 1 234 ? -4.244 2.417 14.075 1.00 91.75 234 PRO A C 1
ATOM 1809 O O . PRO A 1 234 ? -5.149 2.892 14.763 1.00 91.75 234 PRO A O 1
ATOM 1812 N N . LEU A 1 235 ? -4.464 1.418 13.216 1.00 93.50 235 LEU A N 1
ATOM 1813 C CA . LEU A 1 235 ? -5.782 0.819 13.012 1.00 93.50 235 LEU A CA 1
ATOM 1814 C C . LEU A 1 235 ? -6.237 0.051 14.258 1.00 93.50 235 LEU A C 1
ATOM 1816 O O . LEU A 1 235 ? -7.397 0.161 14.649 1.00 93.50 235 LEU A O 1
ATOM 1820 N N . PHE A 1 236 ? -5.326 -0.648 14.943 1.00 93.00 236 PHE A N 1
ATOM 1821 C CA . PHE A 1 236 ? -5.626 -1.305 16.218 1.00 93.00 236 PHE A CA 1
ATOM 1822 C C . PHE A 1 236 ? -6.065 -0.301 17.296 1.00 93.00 236 PHE A C 1
ATOM 1824 O O . PHE A 1 236 ? -7.102 -0.485 17.940 1.00 93.00 236 PHE A O 1
ATOM 1831 N N . VAL A 1 237 ? -5.324 0.799 17.455 1.00 94.25 237 VAL A N 1
ATOM 1832 C CA . VAL A 1 237 ? -5.652 1.857 18.428 1.00 94.25 237 VAL A CA 1
ATOM 1833 C C . VAL A 1 237 ? -6.975 2.551 18.083 1.00 94.25 237 VAL A C 1
ATOM 1835 O O . VAL A 1 237 ? -7.795 2.803 18.973 1.00 94.25 237 VAL A O 1
ATOM 1838 N N . SER A 1 238 ? -7.215 2.826 16.798 1.00 93.88 238 SER A N 1
ATOM 1839 C CA . SER A 1 238 ? -8.457 3.439 16.314 1.00 93.88 238 SER A CA 1
ATOM 1840 C C . SER A 1 238 ? -9.673 2.545 16.578 1.00 93.88 238 SER A C 1
ATOM 1842 O O . SER A 1 238 ? -10.665 3.015 17.139 1.00 93.88 238 SER A O 1
ATOM 1844 N N . ILE A 1 239 ? -9.579 1.239 16.291 1.00 93.00 239 ILE A N 1
ATOM 1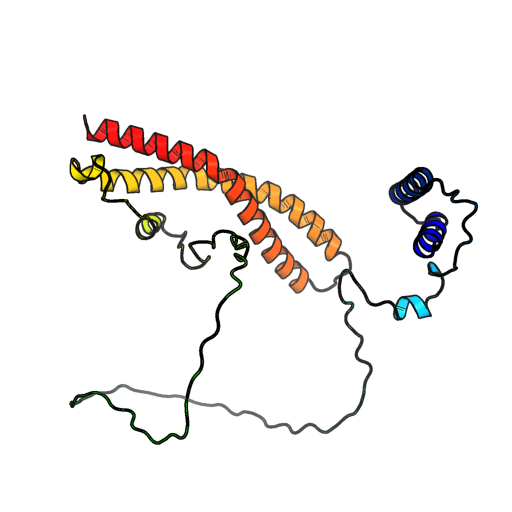845 C CA . ILE A 1 239 ? -10.654 0.276 16.578 1.00 93.00 239 ILE A CA 1
ATOM 1846 C C . ILE A 1 239 ? -10.989 0.264 18.070 1.00 93.00 239 ILE A C 1
ATOM 1848 O O . ILE A 1 239 ? -12.160 0.367 18.431 1.00 93.00 239 ILE A O 1
ATOM 1852 N N . ILE A 1 240 ? -9.986 0.181 18.950 1.00 92.81 240 ILE A N 1
ATOM 1853 C CA . ILE A 1 240 ? -10.215 0.181 20.403 1.00 92.81 240 ILE A CA 1
ATOM 1854 C C . ILE A 1 240 ? -10.912 1.469 20.845 1.00 92.81 240 ILE A C 1
ATOM 1856 O O . ILE A 1 240 ? -11.869 1.420 21.618 1.00 92.81 240 ILE A O 1
ATOM 1860 N N . THR A 1 241 ? -10.456 2.619 20.353 1.00 93.69 241 THR A N 1
ATOM 1861 C CA . THR A 1 241 ? -11.024 3.927 20.709 1.00 93.69 241 THR A CA 1
ATOM 1862 C C . THR A 1 241 ? -12.484 4.038 20.261 1.00 93.69 241 THR A C 1
ATOM 1864 O O . THR A 1 241 ? -13.348 4.410 21.061 1.00 93.69 241 THR A O 1
ATOM 1867 N N . ASN A 1 242 ? -12.782 3.623 19.027 1.00 92.12 242 ASN A N 1
ATOM 1868 C CA . ASN A 1 242 ? -14.135 3.622 18.474 1.00 92.12 242 ASN A CA 1
ATOM 1869 C C . ASN A 1 242 ? -15.061 2.657 19.223 1.00 92.12 242 ASN A C 1
ATOM 1871 O O . ASN A 1 242 ? -16.184 3.031 19.561 1.00 92.12 242 ASN A O 1
ATOM 1875 N N . LEU A 1 243 ? -14.589 1.448 19.546 1.00 91.06 243 LEU A N 1
ATOM 1876 C CA . LEU A 1 243 ? -15.353 0.470 20.327 1.00 91.06 243 LEU A CA 1
ATOM 1877 C C . LEU A 1 243 ? -15.681 0.992 21.726 1.00 91.06 243 LEU A C 1
ATOM 1879 O O . LEU A 1 243 ? -16.828 0.908 22.158 1.00 91.06 243 LEU A O 1
ATOM 1883 N N . ARG A 1 244 ? -14.699 1.570 22.430 1.00 90.38 244 ARG A N 1
ATOM 1884 C CA . ARG A 1 244 ? -14.921 2.141 23.768 1.00 90.38 244 ARG A CA 1
ATOM 1885 C C . ARG A 1 244 ? -15.943 3.270 23.727 1.00 90.38 244 ARG A C 1
ATOM 1887 O O . ARG A 1 244 ? -16.839 3.293 24.564 1.00 90.38 244 ARG A O 1
ATOM 1894 N N . SER A 1 245 ? -15.831 4.175 22.755 1.00 90.50 245 SER A N 1
ATOM 1895 C CA . SER A 1 245 ? -16.788 5.270 22.579 1.00 90.50 245 SER A CA 1
ATOM 1896 C C . SER A 1 245 ? -18.203 4.748 22.303 1.00 90.50 245 SER A C 1
ATOM 1898 O O . SER A 1 245 ? -19.147 5.157 22.976 1.00 90.50 245 SER A O 1
ATOM 1900 N N . ALA A 1 246 ? -18.342 3.778 21.394 1.00 87.31 246 ALA A N 1
ATOM 1901 C CA . ALA A 1 246 ? -19.632 3.196 21.038 1.00 87.31 246 ALA A CA 1
ATOM 1902 C C . ALA A 1 246 ? -20.283 2.437 22.208 1.00 87.31 246 ALA A C 1
ATOM 1904 O O . ALA A 1 246 ? -21.478 2.583 22.449 1.00 87.31 246 ALA A O 1
ATOM 1905 N N . PHE A 1 247 ? -19.507 1.671 22.980 1.00 88.06 247 PHE A N 1
ATOM 1906 C CA . PHE A 1 247 ? -20.025 0.950 24.146 1.00 88.06 247 PHE A CA 1
ATOM 1907 C C . PHE A 1 247 ? -20.437 1.892 25.279 1.00 88.06 247 PHE A C 1
ATOM 1909 O O . PHE A 1 247 ? -21.467 1.668 25.907 1.00 88.06 247 PHE A O 1
ATOM 1916 N N . LEU A 1 248 ? -19.682 2.969 25.519 1.00 87.19 248 LEU A N 1
ATOM 1917 C CA . LEU A 1 248 ? -20.056 3.981 26.511 1.00 87.19 248 LEU A CA 1
ATOM 1918 C C . LEU A 1 248 ? -21.322 4.748 26.116 1.00 87.19 248 LEU A C 1
ATOM 1920 O O . LEU A 1 248 ? -22.090 5.124 26.993 1.00 87.19 248 LEU A O 1
ATOM 1924 N N . GLN A 1 249 ? -21.543 4.980 24.820 1.00 85.69 249 GLN A N 1
ATOM 1925 C CA . GLN A 1 249 ? -22.775 5.598 24.324 1.00 85.69 249 GLN A CA 1
ATOM 1926 C C . GLN A 1 249 ? -23.975 4.649 24.396 1.00 85.69 249 GLN A C 1
ATOM 1928 O O . GLN A 1 249 ? -25.072 5.101 24.688 1.00 85.69 249 GLN A O 1
ATOM 1933 N N . ALA A 1 250 ? -23.775 3.351 24.152 1.00 81.56 250 ALA A N 1
ATOM 1934 C CA . ALA A 1 250 ? -24.850 2.358 24.156 1.00 81.56 250 ALA A CA 1
ATOM 1935 C C . ALA A 1 250 ? -25.287 1.908 25.564 1.00 81.56 250 ALA A C 1
ATOM 1937 O O . ALA A 1 250 ? -26.394 1.402 25.719 1.00 81.56 250 ALA A O 1
ATOM 1938 N N . MET A 1 251 ? -24.420 2.042 26.575 1.00 71.50 251 MET A N 1
ATOM 1939 C CA . MET A 1 251 ? -24.714 1.687 27.976 1.00 71.50 251 MET A CA 1
ATOM 1940 C C . MET A 1 251 ? -25.191 2.874 28.829 1.00 71.50 251 MET A C 1
ATOM 1942 O O . MET A 1 251 ? -25.345 2.723 30.041 1.00 71.50 251 MET A O 1
ATOM 1946 N N . ARG A 1 252 ? -25.371 4.051 28.223 1.00 58.88 252 ARG A N 1
ATOM 1947 C CA . ARG A 1 252 ? -25.882 5.256 28.880 1.00 58.88 252 ARG A CA 1
ATOM 1948 C C . ARG A 1 252 ? -27.366 5.422 28.594 1.00 58.88 252 ARG A C 1
ATOM 1950 O O . ARG A 1 252 ? -28.068 5.854 29.531 1.00 58.88 252 ARG A O 1
#